Protein AF-A0A9D7R9B3-F1 (afdb_monomer_lite)

Foldseek 3Di:
DDDDDDDDPPPDPPCVVVVDPDDFLPPDPDDPDPPDPPPPPPPPPVPQPLLNVCLPDDPVCNLVSLLVVLVVVLVVSDDAQLSQLSCLNHPPSLVSLLVCLPPNDPPDDNQSSNLSSLSNCLNRPPADDPSSLVSLVCQLPDPPHDPSSNLSSQLSCVLNPNNPVPVVLLVVLVVQCPDPQLVSNLSSLCVQLVSCRSNLVLVRNLVSLVSNVVCVVVVVDDDDLVCFLSSLQSSLLSCLSVVVNVSSLVSNLRSLVSCVVVVDDPLCCLQPPPSNVSCPPPPSNVVSCCVRPPDDDPPPPPPPPPDPPDDDDDDDDDDDD

Secondary structure (DSSP, 8-state):
-------------THHHHSS----SS----S--S---------------HHHHHHH--TTTHHHHHHHHHHHHHHTT---TTTTGGGGGSTTHHHHHHHHTTSPPTTS-HHHHHHHHHHHHHHH-SS--HHHHHHHHHHHH-TTS-HHHHHHHHHHHHHTT--HHHHHHHHHHHHHHT-S-HHHHHHHHHHHHHHHHHTT-HHHHHHHHHHHHHHHHTTSS---GGGHHHHHHHHHHHHHHHT-HHHHHHHHHHHHHHHHHTT---HHHHHH-STTGGGTT-HHHHHHHHHHSPPPPPP-PPPP-----------------

pLDDT: mean 83.74, std 23.24, range [27.2, 98.69]

Radius of gyration: 25.1 Å; chains: 1; bounding box: 49×98×80 Å

Structure (mmCIF, N/CA/C/O backbone):
data_AF-A0A9D7R9B3-F1
#
_entry.id   AF-A0A9D7R9B3-F1
#
loop_
_atom_site.group_PDB
_atom_site.id
_atom_site.type_symbol
_atom_site.label_atom_id
_atom_site.label_alt_id
_atom_site.label_comp_id
_atom_site.label_asym_id
_atom_site.label_entity_id
_atom_site.label_seq_id
_atom_site.pdbx_PDB_ins_code
_atom_site.Cartn_x
_atom_site.Cartn_y
_atom_site.Cartn_z
_atom_site.occupancy
_atom_site.B_iso_or_equiv
_atom_site.auth_seq_id
_atom_site.auth_comp_id
_atom_site.auth_asym_id
_atom_site.auth_atom_id
_atom_site.pdbx_PDB_model_num
ATOM 1 N N . MET A 1 1 ? -10.982 53.639 1.914 1.00 40.38 1 MET A N 1
ATOM 2 C CA . MET A 1 1 ? -11.831 52.450 1.706 1.00 40.38 1 MET A CA 1
ATOM 3 C C . MET A 1 1 ? -11.057 51.519 0.786 1.00 40.38 1 MET A C 1
ATOM 5 O O . MET A 1 1 ? -11.365 51.450 -0.386 1.00 40.38 1 MET A O 1
ATOM 9 N N . GLU A 1 2 ? -9.998 50.876 1.280 1.00 33.06 2 GLU A N 1
ATOM 10 C CA . GLU A 1 2 ? -9.168 49.973 0.471 1.00 33.06 2 GLU A CA 1
ATOM 11 C C . GLU A 1 2 ? -8.734 48.806 1.359 1.00 33.06 2 GLU A C 1
ATOM 13 O O . GLU A 1 2 ? -8.031 48.986 2.351 1.00 33.06 2 GLU A O 1
ATOM 18 N N . ARG A 1 3 ? -9.263 47.616 1.057 1.00 32.50 3 ARG A N 1
ATOM 19 C CA . ARG A 1 3 ? -8.873 46.353 1.685 1.00 32.50 3 ARG A CA 1
ATOM 20 C C . ARG A 1 3 ? -7.718 45.784 0.869 1.00 32.50 3 ARG A C 1
ATOM 22 O O . ARG A 1 3 ? -7.944 45.242 -0.208 1.00 32.50 3 ARG A O 1
ATOM 29 N N . THR A 1 4 ? -6.498 45.893 1.375 1.00 33.22 4 THR A N 1
ATOM 30 C CA . THR A 1 4 ? -5.353 45.144 0.856 1.00 33.22 4 THR A CA 1
ATOM 31 C C . THR A 1 4 ? -5.440 43.707 1.371 1.00 33.22 4 THR A C 1
ATOM 33 O O . THR A 1 4 ? -5.272 43.423 2.555 1.00 33.22 4 THR A O 1
ATOM 36 N N . GLY A 1 5 ? -5.803 42.795 0.469 1.00 29.75 5 GLY A N 1
ATOM 37 C CA . GLY A 1 5 ? -5.868 41.363 0.732 1.00 29.75 5 GLY A CA 1
ATOM 38 C C . GLY A 1 5 ? -4.470 40.772 0.893 1.00 29.75 5 GLY A C 1
ATOM 39 O O . GLY A 1 5 ? -3.702 40.712 -0.063 1.00 29.75 5 GLY A O 1
ATOM 40 N N . TYR A 1 6 ? -4.162 40.306 2.099 1.00 27.95 6 TYR A N 1
ATOM 41 C CA . TYR A 1 6 ? -3.048 39.400 2.356 1.00 27.95 6 TYR A CA 1
ATOM 42 C C . TYR A 1 6 ? -3.422 37.997 1.856 1.00 27.95 6 TYR A C 1
ATOM 44 O O . TYR A 1 6 ? -4.208 37.292 2.486 1.00 27.95 6 TYR A O 1
ATOM 52 N N . LEU A 1 7 ? -2.861 37.590 0.718 1.00 27.20 7 LEU A N 1
ATOM 53 C CA . LEU A 1 7 ? -2.776 36.186 0.308 1.00 27.20 7 LEU A CA 1
ATOM 54 C C . LEU A 1 7 ? -1.557 35.565 1.009 1.00 27.20 7 LEU A C 1
ATOM 56 O O . LEU A 1 7 ? -0.439 36.026 0.763 1.00 27.20 7 LEU A O 1
ATOM 60 N N . PRO A 1 8 ? -1.707 34.544 1.871 1.00 31.91 8 PRO A N 1
ATOM 61 C CA . PRO A 1 8 ? -0.550 33.849 2.410 1.00 31.91 8 PRO A CA 1
ATOM 62 C C . PRO A 1 8 ? 0.081 33.000 1.299 1.00 31.91 8 PRO A C 1
ATOM 64 O O . PRO A 1 8 ? -0.510 32.038 0.811 1.00 31.91 8 PRO A O 1
ATOM 67 N N . GLN A 1 9 ? 1.297 33.372 0.897 1.00 30.94 9 GLN A N 1
ATOM 68 C CA . GLN A 1 9 ? 2.188 32.548 0.083 1.00 30.94 9 GLN A CA 1
ATOM 69 C C . GLN A 1 9 ? 2.532 31.258 0.846 1.00 30.94 9 GLN A C 1
ATOM 71 O O . GLN A 1 9 ? 3.507 31.195 1.587 1.00 30.94 9 GLN A O 1
ATOM 76 N N . LEU A 1 10 ? 1.735 30.208 0.650 1.00 30.34 10 LEU A N 1
ATOM 77 C CA . LEU A 1 10 ? 2.099 28.824 0.966 1.00 30.34 10 LEU A CA 1
ATOM 78 C C . LEU A 1 10 ? 2.777 28.192 -0.258 1.00 30.34 10 LEU A C 1
ATOM 80 O O . LEU A 1 10 ? 2.289 27.228 -0.838 1.00 30.34 10 LEU A O 1
ATOM 84 N N . LEU A 1 11 ? 3.912 28.755 -0.672 1.00 30.16 11 LEU A N 1
ATOM 85 C CA . LEU A 1 11 ? 4.868 28.056 -1.529 1.00 30.16 11 LEU A CA 1
ATOM 86 C C . LEU A 1 11 ? 5.907 27.421 -0.605 1.00 30.16 11 LEU A C 1
ATOM 88 O O . LEU A 1 11 ? 6.929 28.025 -0.284 1.00 30.16 11 LEU A O 1
ATOM 92 N N . LEU A 1 12 ? 5.615 26.211 -0.122 1.00 31.66 12 LEU A N 1
ATOM 93 C CA . LEU A 1 12 ? 6.644 25.375 0.492 1.00 31.66 12 LEU A CA 1
ATOM 94 C C . LEU A 1 12 ? 7.737 25.101 -0.560 1.00 31.66 12 LEU A C 1
ATOM 96 O O . LEU A 1 12 ? 7.404 24.763 -1.697 1.00 31.66 12 LEU A O 1
ATOM 100 N N . PRO A 1 13 ? 9.029 25.230 -0.217 1.00 31.02 13 PRO A N 1
ATOM 101 C CA . PRO A 1 13 ? 10.104 25.008 -1.171 1.00 31.02 13 PRO A CA 1
ATOM 102 C C . PRO A 1 13 ? 10.120 23.545 -1.641 1.00 31.02 13 PRO A C 1
ATOM 104 O O . PRO A 1 13 ? 10.329 22.615 -0.859 1.00 31.02 13 PRO A O 1
ATOM 107 N N . LEU A 1 14 ? 9.940 23.381 -2.956 1.00 37.03 14 LEU A N 1
ATOM 108 C CA . LEU A 1 14 ? 9.917 22.137 -3.743 1.00 37.03 14 LEU A CA 1
ATOM 109 C C . LEU A 1 14 ? 11.117 21.200 -3.473 1.00 37.03 14 LEU A C 1
ATOM 111 O O . LEU A 1 14 ? 11.028 19.984 -3.633 1.00 37.03 14 LEU A O 1
ATOM 115 N N . ALA A 1 15 ? 12.236 21.756 -3.005 1.00 31.20 15 ALA A N 1
ATOM 116 C CA . ALA A 1 15 ? 13.476 21.028 -2.745 1.00 31.20 15 ALA A CA 1
ATOM 117 C C . ALA A 1 15 ? 13.398 20.041 -1.559 1.00 31.20 15 ALA A C 1
ATOM 119 O O . ALA A 1 15 ? 14.186 19.102 -1.503 1.00 31.20 15 ALA A O 1
ATOM 120 N N . LEU A 1 16 ? 12.437 20.196 -0.638 1.00 33.81 16 LEU A N 1
ATOM 121 C CA . LEU A 1 16 ? 12.270 19.284 0.507 1.00 33.81 16 LEU A CA 1
ATOM 122 C C . LEU A 1 16 ? 11.359 18.076 0.221 1.00 33.81 16 LEU A C 1
ATOM 124 O O . LEU A 1 16 ? 11.359 17.129 1.002 1.00 33.81 16 LEU A O 1
ATOM 128 N N . LEU A 1 17 ? 10.615 18.079 -0.892 1.00 36.75 17 LEU A N 1
ATOM 129 C CA . LEU A 1 17 ? 9.747 16.963 -1.308 1.00 36.75 17 LEU A CA 1
ATOM 130 C C . LEU A 1 17 ? 10.319 16.148 -2.478 1.00 36.75 17 LEU A C 1
ATOM 132 O O . LEU A 1 17 ? 9.933 14.998 -2.657 1.00 36.75 17 LEU A O 1
ATOM 136 N N . LEU A 1 18 ? 11.255 16.714 -3.246 1.00 32.84 18 LEU A N 1
ATOM 137 C CA . LEU A 1 18 ? 11.952 16.023 -4.340 1.00 32.84 18 LEU A CA 1
ATOM 138 C C . LEU A 1 18 ? 13.316 15.436 -3.922 1.00 32.84 18 LEU A C 1
ATOM 140 O O . LEU A 1 18 ? 13.891 14.649 -4.666 1.00 32.84 18 LEU A O 1
ATOM 144 N N . GLY A 1 19 ? 13.835 15.804 -2.742 1.00 27.52 19 GLY A N 1
ATOM 145 C CA . GLY A 1 19 ? 15.181 15.437 -2.276 1.00 27.52 19 GLY A CA 1
ATOM 146 C C . GLY A 1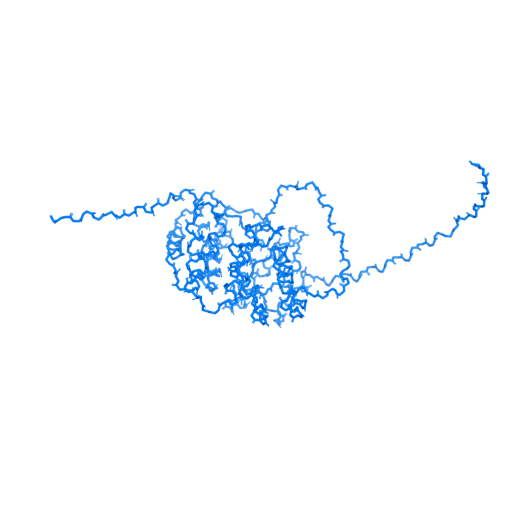 19 ? 15.287 14.145 -1.459 1.00 27.52 19 GLY A C 1
ATOM 147 O O . GLY A 1 19 ? 16.395 13.689 -1.187 1.00 27.52 19 GLY A O 1
ATOM 148 N N . ALA A 1 20 ? 14.170 13.526 -1.078 1.00 33.09 20 ALA A N 1
ATOM 149 C CA . ALA A 1 20 ? 14.189 12.145 -0.622 1.00 33.09 20 ALA A CA 1
ATOM 150 C C . ALA A 1 20 ? 13.852 11.284 -1.835 1.00 33.09 20 ALA A C 1
ATOM 152 O O . ALA A 1 20 ? 12.696 11.234 -2.250 1.00 33.09 20 ALA A O 1
ATOM 153 N N . ALA A 1 21 ? 14.848 10.600 -2.400 1.00 34.91 21 ALA A N 1
ATOM 154 C CA . ALA A 1 21 ? 14.568 9.334 -3.054 1.00 34.91 21 ALA A CA 1
ATOM 155 C C . ALA A 1 21 ? 13.813 8.498 -2.013 1.00 34.91 21 ALA A C 1
ATOM 157 O O . ALA A 1 21 ? 14.402 8.008 -1.047 1.00 34.91 21 ALA A O 1
ATOM 158 N N . LEU A 1 22 ? 12.484 8.483 -2.123 1.00 36.16 22 LEU A N 1
ATOM 159 C CA . LEU A 1 22 ? 11.636 7.677 -1.266 1.00 36.16 22 LEU A CA 1
ATOM 160 C C . LEU A 1 22 ? 12.127 6.242 -1.457 1.00 36.16 22 LEU A C 1
ATOM 162 O O . LEU A 1 22 ? 12.341 5.835 -2.605 1.00 36.16 22 LEU A O 1
ATOM 166 N N . PRO A 1 23 ? 12.411 5.503 -0.370 1.00 31.59 23 PRO A N 1
ATOM 167 C CA . PRO A 1 23 ? 12.830 4.127 -0.521 1.00 31.59 23 PRO A CA 1
ATOM 168 C C . PRO A 1 23 ? 11.744 3.444 -1.344 1.00 31.59 23 PRO A C 1
ATOM 170 O O . PRO A 1 23 ? 10.557 3.563 -1.034 1.00 31.59 23 PRO A O 1
ATOM 173 N N . ALA A 1 24 ? 12.145 2.750 -2.409 1.00 34.03 24 ALA A N 1
ATOM 174 C CA . ALA A 1 24 ? 11.263 1.789 -3.038 1.00 34.03 24 ALA A CA 1
ATOM 175 C C . ALA A 1 24 ? 10.612 0.936 -1.933 1.00 34.03 24 ALA A C 1
ATOM 177 O O . ALA A 1 24 ? 11.177 0.777 -0.847 1.00 34.03 24 ALA A O 1
ATOM 178 N N . ARG A 1 25 ? 9.472 0.306 -2.225 1.00 43.34 25 ARG A N 1
ATOM 179 C CA . ARG A 1 25 ? 8.875 -0.783 -1.423 1.00 43.34 25 ARG A CA 1
ATOM 180 C C . ARG A 1 25 ? 9.821 -1.995 -1.234 1.00 43.34 25 ARG A C 1
ATOM 182 O O . ARG A 1 25 ? 9.390 -3.124 -1.082 1.00 43.34 25 ARG A O 1
ATOM 189 N N . THR A 1 26 ? 11.129 -1.809 -1.291 1.00 36.09 26 THR A N 1
ATOM 190 C CA . THR A 1 26 ? 12.112 -2.646 -0.634 1.00 36.09 26 THR A CA 1
ATOM 191 C C . THR A 1 26 ? 11.885 -2.517 0.865 1.00 36.09 26 THR A C 1
ATOM 193 O O . THR A 1 26 ? 11.890 -1.404 1.397 1.00 36.09 26 THR A O 1
ATOM 196 N N . GLY A 1 27 ? 11.749 -3.638 1.575 1.00 34.41 27 GLY A N 1
ATOM 197 C CA . GLY A 1 27 ? 12.225 -3.657 2.952 1.00 34.41 27 GLY A CA 1
ATOM 198 C C . GLY A 1 27 ? 13.595 -2.985 2.944 1.00 34.41 27 GLY A C 1
ATOM 199 O O . GLY A 1 27 ? 14.478 -3.404 2.197 1.00 34.41 27 GLY A O 1
ATOM 200 N N . ARG A 1 28 ? 13.708 -1.846 3.630 1.00 30.12 28 ARG A N 1
ATOM 201 C CA . ARG A 1 28 ? 14.940 -1.066 3.684 1.00 30.12 28 ARG A CA 1
ATOM 202 C C . ARG A 1 28 ? 16.041 -2.044 4.084 1.00 30.12 28 ARG A C 1
ATOM 204 O O . ARG A 1 28 ? 15.957 -2.616 5.169 1.00 30.12 28 ARG A O 1
ATOM 211 N N . ALA A 1 29 ? 17.043 -2.243 3.229 1.00 34.00 29 ALA A N 1
ATOM 212 C CA . ALA A 1 29 ? 18.327 -2.730 3.700 1.00 34.00 29 ALA A CA 1
ATOM 213 C C . ALA A 1 29 ? 18.822 -1.650 4.668 1.00 34.00 29 ALA A C 1
ATOM 215 O O . ALA A 1 29 ? 19.302 -0.593 4.261 1.00 34.00 29 ALA A O 1
ATOM 216 N N . GLN A 1 30 ? 18.532 -1.843 5.952 1.00 31.86 30 GLN A N 1
ATOM 217 C CA . GLN A 1 30 ? 19.212 -1.129 7.016 1.00 31.86 30 GLN A CA 1
ATOM 218 C C . GLN A 1 30 ? 20.709 -1.419 6.846 1.00 31.86 30 GLN A C 1
ATOM 220 O O . GLN A 1 30 ? 21.070 -2.505 6.377 1.00 31.86 30 GLN A O 1
ATOM 225 N N . ASP A 1 31 ? 21.570 -0.477 7.241 1.00 28.84 31 ASP A N 1
ATOM 226 C CA . ASP A 1 31 ? 22.954 -0.805 7.605 1.00 28.84 31 ASP A CA 1
ATOM 227 C C . ASP A 1 31 ? 22.952 -2.142 8.357 1.00 28.84 31 ASP A C 1
ATOM 229 O O . ASP A 1 31 ? 21.997 -2.361 9.114 1.00 28.84 31 ASP A O 1
ATOM 233 N N . PRO A 1 32 ? 23.931 -3.049 8.164 1.00 29.56 32 PRO A N 1
ATOM 234 C CA . PRO A 1 32 ? 23.931 -4.317 8.870 1.00 29.56 32 PRO A CA 1
ATOM 235 C C . PRO A 1 32 ? 23.898 -4.022 10.368 1.00 29.56 32 PRO A C 1
ATOM 237 O O . PRO A 1 32 ? 24.916 -3.716 10.990 1.00 29.56 32 PRO A O 1
ATOM 240 N N . ALA A 1 33 ? 22.699 -4.102 10.946 1.00 30.09 33 ALA A N 1
ATOM 241 C CA . ALA A 1 33 ? 22.523 -4.240 12.366 1.00 30.09 33 ALA A CA 1
ATOM 242 C C . ALA A 1 33 ? 23.431 -5.411 12.758 1.00 30.09 33 ALA A C 1
ATOM 244 O O . ALA A 1 33 ? 23.471 -6.399 12.009 1.00 30.09 33 ALA A O 1
ATOM 245 N N . PRO A 1 34 ? 24.206 -5.295 13.853 1.00 28.06 34 PRO A N 1
ATOM 246 C CA . PRO A 1 34 ? 25.094 -6.366 14.293 1.00 28.06 34 PRO A CA 1
ATOM 247 C C . PRO A 1 34 ? 24.301 -7.659 14.233 1.00 28.06 34 PRO A C 1
ATOM 249 O O . PRO A 1 34 ? 23.238 -7.690 14.847 1.00 28.06 34 PRO A O 1
ATOM 252 N N . ALA A 1 35 ? 24.771 -8.611 13.409 1.00 28.11 35 ALA A N 1
ATOM 253 C CA . ALA A 1 35 ? 24.024 -9.769 12.926 1.00 28.11 35 ALA A CA 1
ATOM 254 C C . ALA A 1 35 ? 22.991 -10.208 13.961 1.00 28.11 35 ALA A C 1
ATOM 256 O O . ALA A 1 35 ? 23.319 -10.911 14.918 1.00 28.11 35 ALA A O 1
ATOM 257 N N . ALA A 1 36 ? 21.763 -9.705 13.809 1.00 30.31 36 ALA A N 1
ATOM 258 C CA . ALA A 1 36 ? 20.685 -10.113 14.675 1.00 30.31 36 ALA A CA 1
ATOM 259 C C . ALA A 1 36 ? 20.554 -11.596 14.388 1.00 30.31 36 ALA A C 1
ATOM 261 O O . ALA A 1 36 ? 20.342 -11.979 13.233 1.00 30.31 36 ALA A O 1
ATOM 262 N N . THR A 1 37 ? 20.789 -12.417 15.411 1.00 29.62 37 THR A N 1
ATOM 263 C CA . THR A 1 37 ? 20.569 -13.854 15.343 1.00 29.62 37 THR A CA 1
ATOM 264 C C . THR A 1 37 ? 19.251 -14.041 14.601 1.00 29.62 37 THR A C 1
ATOM 266 O O . THR A 1 37 ? 18.259 -13.450 15.048 1.00 29.62 37 THR A O 1
ATOM 269 N N . PRO A 1 38 ? 19.220 -14.747 13.449 1.00 27.38 38 PRO A N 1
ATOM 270 C CA . PRO A 1 38 ? 17.960 -14.993 12.770 1.00 27.38 38 PRO A CA 1
ATOM 271 C C . PRO A 1 38 ? 17.023 -15.531 13.845 1.00 27.38 38 PRO A C 1
ATOM 273 O O . PRO A 1 38 ? 17.456 -16.434 14.573 1.00 27.38 38 PRO A O 1
ATOM 276 N N . PRO A 1 39 ? 15.833 -14.927 14.054 1.00 33.09 39 PRO A N 1
ATOM 277 C CA . PRO A 1 39 ? 14.927 -15.400 15.082 1.00 33.09 39 PRO A CA 1
ATOM 278 C C . PRO A 1 39 ? 14.804 -16.894 14.843 1.00 33.09 39 PRO A C 1
ATOM 280 O O . PRO A 1 39 ? 14.432 -17.304 13.738 1.00 33.09 39 PRO A O 1
ATOM 283 N N . ALA A 1 40 ? 15.272 -17.681 15.823 1.00 30.58 40 ALA A N 1
ATOM 284 C CA . ALA A 1 40 ? 15.232 -19.132 15.760 1.00 30.58 40 ALA A CA 1
ATOM 285 C C . ALA A 1 40 ? 13.849 -19.466 15.239 1.00 30.58 40 ALA A C 1
ATOM 287 O O . ALA A 1 40 ? 12.900 -18.911 15.789 1.00 30.58 40 ALA A O 1
ATOM 288 N N . ALA A 1 41 ? 13.758 -20.216 14.135 1.00 34.72 41 ALA A N 1
ATOM 289 C CA . ALA A 1 41 ? 12.492 -20.536 13.498 1.00 34.72 41 ALA A CA 1
ATOM 290 C C . ALA A 1 41 ? 11.552 -21.035 14.594 1.00 34.72 41 ALA A C 1
ATOM 292 O O . ALA A 1 41 ? 11.677 -22.168 15.060 1.00 34.72 41 ALA A O 1
ATOM 293 N N . VAL A 1 42 ? 10.710 -20.126 15.093 1.00 34.12 42 VAL A N 1
ATOM 294 C CA . VAL A 1 42 ? 9.826 -20.410 16.204 1.00 34.12 42 VAL A CA 1
ATOM 295 C C . VAL A 1 42 ? 8.870 -21.381 15.568 1.00 34.12 42 VAL A C 1
ATOM 297 O O . VAL A 1 42 ? 8.153 -21.012 14.636 1.00 34.12 42 VAL A O 1
ATOM 300 N N . ALA A 1 43 ? 8.946 -22.640 15.991 1.00 37.88 43 ALA A N 1
ATOM 301 C CA . ALA A 1 43 ? 7.885 -23.584 15.744 1.00 37.88 43 ALA A CA 1
ATOM 302 C C . ALA A 1 43 ? 6.621 -22.876 16.229 1.00 37.88 43 ALA A C 1
ATOM 304 O O . ALA A 1 43 ? 6.434 -22.683 17.429 1.00 37.88 43 ALA A O 1
ATOM 305 N N . GLN A 1 44 ? 5.841 -22.349 15.286 1.00 42.41 44 GLN A N 1
ATOM 306 C CA . GLN A 1 44 ? 4.547 -21.783 15.586 1.00 42.41 44 GLN A CA 1
ATOM 307 C C . GLN A 1 44 ? 3.700 -22.985 15.979 1.00 42.41 44 GLN A C 1
ATOM 309 O O . GLN A 1 44 ? 3.059 -23.614 15.139 1.00 42.41 44 GLN A O 1
ATOM 314 N N . ASP A 1 45 ? 3.713 -23.312 17.274 1.00 42.88 45 ASP A N 1
ATOM 315 C CA . ASP A 1 45 ? 2.515 -23.824 17.922 1.00 42.88 45 ASP A CA 1
ATOM 316 C C . ASP A 1 45 ? 1.348 -22.986 17.407 1.00 42.88 45 ASP A C 1
ATOM 318 O O . ASP A 1 45 ? 1.528 -21.790 17.168 1.00 42.88 45 ASP A O 1
ATOM 322 N N . ALA A 1 46 ? 0.197 -23.620 17.175 1.00 53.03 46 ALA A N 1
ATOM 323 C CA . ALA A 1 46 ? -1.005 -23.039 16.579 1.00 53.03 46 ALA A CA 1
ATOM 324 C C . ALA A 1 46 ? -1.581 -21.879 17.422 1.00 53.03 46 ALA A C 1
ATOM 326 O O . ALA A 1 46 ? -2.682 -21.952 17.965 1.00 53.03 46 ALA A O 1
ATOM 327 N N . ALA A 1 47 ? -0.807 -20.810 17.571 1.00 66.56 47 ALA A N 1
ATOM 328 C CA . ALA A 1 47 ? -1.108 -19.624 18.320 1.00 66.56 47 ALA A CA 1
ATOM 329 C C . ALA A 1 47 ? -2.246 -18.934 17.587 1.00 66.56 47 ALA A C 1
ATOM 331 O O . ALA A 1 47 ? -2.155 -18.624 16.397 1.00 66.56 47 ALA A O 1
ATOM 332 N N . THR A 1 48 ? -3.339 -18.744 18.316 1.00 81.19 48 THR A N 1
ATOM 333 C CA . THR A 1 48 ? -4.489 -17.951 17.896 1.00 81.19 48 THR A CA 1
ATOM 334 C C . THR A 1 48 ? -3.998 -16.662 17.240 1.00 81.19 48 THR A C 1
ATOM 336 O O . THR A 1 48 ? -3.218 -15.927 17.849 1.00 81.19 48 THR A O 1
ATOM 339 N N . SER A 1 49 ? -4.419 -16.395 16.000 1.00 87.12 49 SER A N 1
ATOM 340 C CA . SER A 1 49 ? -3.967 -15.200 15.284 1.00 87.12 49 SER A CA 1
ATOM 341 C C . SER A 1 49 ? -4.342 -13.928 16.067 1.00 87.12 49 SER A C 1
ATOM 343 O O . SER A 1 49 ? -5.371 -13.921 16.754 1.00 87.12 49 SER A O 1
ATOM 345 N N . PRO A 1 50 ? -3.566 -12.830 15.964 1.00 89.12 50 PRO A N 1
ATOM 346 C CA . PRO A 1 50 ? -3.886 -11.576 16.653 1.00 89.12 50 PRO A CA 1
ATOM 347 C C . PRO A 1 50 ? -5.313 -11.076 16.386 1.00 89.12 50 PRO A C 1
ATOM 349 O O . PRO A 1 50 ? -5.961 -10.539 17.281 1.00 89.12 50 PRO A O 1
ATOM 352 N N . LEU A 1 51 ? -5.838 -11.315 15.181 1.00 89.88 51 LEU A N 1
ATOM 353 C CA . LEU A 1 51 ? -7.221 -11.004 14.829 1.00 89.88 51 LEU A CA 1
ATOM 354 C C . LEU A 1 51 ? -8.239 -11.844 15.614 1.00 89.88 51 LEU A C 1
ATOM 356 O O . LEU A 1 51 ? -9.253 -11.320 16.066 1.00 89.88 51 LEU A O 1
ATOM 360 N N . GLU A 1 52 ? -7.996 -13.143 15.778 1.00 92.06 52 GLU A N 1
ATOM 361 C CA . GLU A 1 52 ? -8.903 -14.027 16.516 1.00 92.06 52 GLU A CA 1
ATOM 362 C C . GLU A 1 52 ? -8.910 -13.718 18.017 1.00 92.06 52 GLU A C 1
ATOM 364 O O . GLU A 1 52 ? -9.948 -13.848 18.666 1.00 92.06 52 GLU A O 1
ATOM 369 N N . VAL A 1 53 ? -7.781 -13.255 18.565 1.00 93.25 53 VAL A N 1
ATOM 370 C CA . VAL A 1 53 ? -7.734 -12.678 19.919 1.00 93.25 53 VAL A CA 1
ATOM 371 C C . VAL A 1 53 ? -8.574 -11.403 19.972 1.00 93.25 53 VAL A C 1
ATOM 373 O O . VAL A 1 53 ? -9.408 -11.251 20.861 1.00 93.25 53 VAL A O 1
ATOM 376 N N . LEU A 1 54 ? -8.403 -10.512 18.994 1.00 94.56 54 LEU A N 1
ATOM 377 C CA . LEU A 1 54 ? -9.107 -9.235 18.934 1.00 94.56 54 LEU A CA 1
ATOM 378 C C . LEU A 1 54 ? -10.633 -9.389 18.848 1.00 94.56 54 LEU A C 1
ATOM 380 O O . LEU A 1 54 ? -11.352 -8.694 19.558 1.00 94.56 54 LEU A O 1
ATOM 384 N N . LYS A 1 55 ? -11.137 -10.326 18.037 1.00 94.75 55 LYS A N 1
ATOM 385 C CA . LYS A 1 55 ? -12.580 -10.609 17.907 1.00 94.75 55 LYS A CA 1
ATOM 386 C C . LYS A 1 55 ? -13.231 -11.110 19.201 1.00 94.75 55 LYS A C 1
ATOM 388 O O . LYS A 1 55 ? -14.449 -11.035 19.328 1.00 94.75 55 LYS A O 1
ATOM 393 N N . LYS A 1 56 ? -12.441 -11.657 20.130 1.00 95.75 56 LYS A N 1
ATOM 394 C CA . LYS A 1 56 ? -12.911 -12.225 21.405 1.00 95.75 56 LYS A CA 1
ATOM 395 C C . LYS A 1 56 ? -12.700 -11.291 22.597 1.00 95.75 56 LYS A C 1
ATOM 397 O O . LYS A 1 56 ? -13.132 -11.637 23.692 1.00 95.75 56 LYS A O 1
ATOM 402 N N . ALA A 1 57 ? -12.033 -10.156 22.397 1.00 96.88 57 ALA A N 1
ATOM 403 C CA . ALA A 1 57 ? -11.687 -9.234 23.470 1.00 96.88 57 ALA A CA 1
ATOM 404 C C . ALA A 1 57 ? -12.940 -8.582 24.074 1.00 96.88 57 ALA A C 1
ATOM 406 O O . ALA A 1 57 ? -13.823 -8.121 23.345 1.00 96.88 57 ALA A O 1
ATOM 407 N N . THR A 1 58 ? -13.002 -8.495 25.405 1.00 97.06 58 THR A N 1
ATOM 408 C CA . THR A 1 58 ? -14.002 -7.650 26.077 1.00 97.06 58 THR A CA 1
ATOM 409 C C . THR A 1 58 ? -13.704 -6.161 25.835 1.00 97.06 58 THR A C 1
ATOM 411 O O . THR A 1 58 ? -12.590 -5.820 25.421 1.00 97.06 58 THR A O 1
ATOM 414 N N . PRO A 1 59 ? -14.642 -5.233 26.111 1.00 97.19 59 PRO A N 1
ATOM 415 C CA . PRO A 1 59 ? -14.366 -3.796 26.020 1.00 97.19 59 PRO A CA 1
ATOM 416 C C . PRO A 1 59 ? -13.120 -3.345 26.804 1.00 97.19 59 PRO A C 1
ATOM 418 O O . PRO A 1 59 ? -12.395 -2.460 26.352 1.00 97.19 59 PRO A O 1
ATOM 421 N N . GLU A 1 60 ? -12.834 -3.971 27.946 1.00 97.12 60 GLU A N 1
ATOM 422 C CA . GLU A 1 60 ? -11.666 -3.685 28.787 1.00 97.12 60 GLU A CA 1
ATOM 423 C C . GLU A 1 60 ? -10.361 -4.226 28.183 1.00 97.12 60 GLU A C 1
ATOM 425 O O . GLU A 1 60 ? -9.296 -3.623 28.336 1.00 97.12 60 GLU A O 1
ATOM 430 N N . GLU A 1 61 ? -10.427 -5.356 27.479 1.00 97.38 61 GLU A N 1
ATOM 431 C CA . GLU A 1 61 ? -9.278 -5.993 26.830 1.00 97.38 61 GLU A CA 1
ATOM 432 C C . GLU A 1 61 ? -8.978 -5.401 25.447 1.00 97.38 61 GLU A C 1
ATOM 434 O O . GLU A 1 61 ? -7.840 -5.481 24.964 1.00 97.38 61 GLU A O 1
ATOM 439 N N . LEU A 1 62 ? -9.982 -4.783 24.819 1.00 97.44 62 LEU A N 1
ATOM 440 C CA . LEU A 1 62 ? -9.937 -4.290 23.447 1.00 97.44 62 LEU A CA 1
ATOM 441 C C . LEU A 1 62 ? -8.731 -3.377 23.161 1.00 97.44 62 LEU A C 1
ATOM 443 O O . LEU A 1 62 ? -8.044 -3.631 22.169 1.00 97.44 62 LEU A O 1
ATOM 447 N N . PRO A 1 63 ? -8.377 -2.377 23.999 1.00 98.00 63 PRO A N 1
ATOM 448 C CA . PRO A 1 63 ? -7.206 -1.537 23.742 1.00 98.00 63 PRO A CA 1
ATOM 449 C C . PRO A 1 63 ? -5.898 -2.333 23.676 1.00 98.00 63 PRO A C 1
ATOM 451 O O . PRO A 1 63 ? -5.038 -2.061 22.838 1.00 98.00 63 PRO A O 1
ATOM 454 N N . LYS A 1 64 ? -5.733 -3.344 24.536 1.00 97.00 64 LYS A N 1
ATOM 455 C CA . LYS A 1 64 ? -4.527 -4.179 24.552 1.00 97.00 64 LYS A CA 1
ATOM 456 C C . LYS A 1 64 ? -4.478 -5.086 23.323 1.00 97.00 64 LYS A C 1
ATOM 458 O O . LYS A 1 64 ? -3.436 -5.160 22.673 1.00 97.00 64 LYS A O 1
ATOM 463 N N . ALA A 1 65 ? -5.590 -5.745 22.996 1.00 97.00 65 ALA A N 1
ATOM 464 C CA . ALA A 1 65 ? -5.677 -6.637 21.843 1.00 97.00 65 ALA A CA 1
ATOM 465 C C . ALA A 1 65 ? -5.482 -5.879 20.519 1.00 97.00 65 ALA A C 1
ATOM 467 O O . ALA A 1 65 ? -4.710 -6.312 19.664 1.00 97.00 65 ALA A O 1
ATOM 468 N N . LEU A 1 66 ? -6.114 -4.710 20.371 1.00 98.00 66 LEU A N 1
ATOM 469 C CA . LEU A 1 66 ? -6.011 -3.893 19.162 1.00 98.00 66 LEU A CA 1
ATOM 470 C C . LEU A 1 66 ? -4.600 -3.332 18.982 1.00 98.00 66 LEU A C 1
ATOM 472 O O . LEU A 1 66 ? -4.079 -3.329 17.869 1.00 98.00 66 LEU A O 1
ATOM 476 N N . ARG A 1 67 ? -3.951 -2.903 20.071 1.00 97.19 67 ARG A N 1
ATOM 477 C CA . ARG A 1 67 ? -2.547 -2.481 20.032 1.00 97.19 67 ARG A CA 1
ATOM 478 C C . ARG A 1 67 ? -1.650 -3.606 19.514 1.00 97.19 67 ARG A C 1
ATOM 480 O O . ARG A 1 67 ? -0.867 -3.357 18.604 1.00 97.19 67 ARG A O 1
ATOM 487 N N . ALA A 1 68 ? -1.778 -4.810 20.074 1.00 95.94 68 ALA A N 1
ATOM 488 C CA . ALA A 1 68 ? -0.974 -5.960 19.666 1.00 95.94 68 ALA A CA 1
ATOM 489 C C . ALA A 1 68 ? -1.202 -6.313 18.187 1.00 95.94 68 ALA A C 1
ATOM 491 O O . ALA A 1 68 ? -0.245 -6.584 17.469 1.00 95.94 68 ALA A O 1
ATOM 492 N N . PHE A 1 69 ? -2.450 -6.236 17.713 1.00 96.75 69 PHE A N 1
ATOM 493 C CA . PHE A 1 69 ? -2.773 -6.401 16.295 1.00 96.75 69 PHE A CA 1
ATOM 494 C C . PHE A 1 69 ? -2.062 -5.357 15.417 1.00 96.75 69 PHE A C 1
ATOM 496 O O . PHE A 1 69 ? -1.427 -5.716 14.431 1.00 96.75 69 PHE A O 1
ATOM 503 N N . VAL A 1 70 ? -2.117 -4.069 15.776 1.00 97.12 70 VAL A N 1
ATOM 504 C CA . VAL A 1 70 ? -1.449 -2.999 15.011 1.00 97.12 70 VAL A CA 1
ATOM 505 C C . VAL A 1 70 ? 0.077 -3.161 15.027 1.00 97.12 70 VAL A C 1
ATOM 507 O O . VAL A 1 70 ? 0.717 -2.989 13.993 1.00 97.12 70 VAL A O 1
ATOM 510 N N . GLU A 1 71 ? 0.672 -3.515 16.168 1.00 95.69 71 GLU A N 1
ATOM 511 C CA . GLU A 1 71 ? 2.112 -3.792 16.281 1.00 95.69 71 GLU A CA 1
ATOM 512 C C . GLU A 1 71 ? 2.534 -4.997 15.423 1.00 95.69 71 GLU A C 1
ATOM 514 O O . GLU A 1 71 ? 3.562 -4.924 14.747 1.00 95.69 71 GLU A O 1
ATOM 519 N N . ASP A 1 72 ? 1.724 -6.060 15.376 1.00 93.69 72 ASP A N 1
ATOM 520 C CA . ASP A 1 72 ? 1.950 -7.217 14.501 1.00 93.69 72 ASP A CA 1
ATOM 521 C C . ASP A 1 72 ? 1.929 -6.804 13.021 1.00 93.69 72 ASP A C 1
ATOM 523 O O . ASP A 1 72 ? 2.875 -7.097 12.284 1.00 93.69 72 ASP A O 1
ATOM 527 N N . GLN A 1 73 ? 0.929 -6.012 12.610 1.00 93.56 73 GLN A N 1
ATOM 528 C CA . GLN A 1 73 ? 0.856 -5.477 11.247 1.00 93.56 73 GLN A CA 1
ATOM 529 C C . GLN A 1 73 ? 2.086 -4.632 10.894 1.00 93.56 73 GLN A C 1
ATOM 531 O O . GLN A 1 73 ? 2.666 -4.818 9.824 1.00 93.56 73 GLN A O 1
ATOM 536 N N . ILE A 1 74 ? 2.546 -3.761 11.796 1.00 94.12 74 ILE A N 1
ATOM 537 C CA . ILE A 1 74 ? 3.766 -2.961 11.591 1.00 94.12 74 ILE A CA 1
ATOM 538 C C . ILE A 1 74 ? 4.997 -3.864 11.450 1.00 94.12 74 ILE A C 1
ATOM 540 O O . ILE A 1 74 ? 5.824 -3.642 10.567 1.00 94.12 74 ILE A O 1
ATOM 544 N N . SER A 1 75 ? 5.114 -4.894 12.292 1.00 91.00 75 SER A N 1
ATOM 545 C CA . SER A 1 75 ? 6.261 -5.810 12.296 1.00 91.00 75 SER A CA 1
ATOM 546 C C . SER A 1 75 ? 6.369 -6.649 11.021 1.00 91.00 75 SER A C 1
ATOM 548 O O . SER A 1 75 ? 7.468 -7.025 10.618 1.00 91.00 75 SER A O 1
ATOM 550 N N . SER A 1 76 ? 5.237 -6.898 10.351 1.00 87.69 76 SER A N 1
ATOM 551 C CA . SER A 1 76 ? 5.206 -7.611 9.072 1.00 87.69 76 SER A CA 1
ATOM 552 C C . SER A 1 76 ? 5.897 -6.844 7.941 1.00 87.69 76 SER A C 1
ATOM 554 O O . SER A 1 76 ? 6.280 -7.449 6.940 1.00 87.69 76 SER A O 1
ATOM 556 N N . ASN A 1 77 ? 6.027 -5.517 8.083 1.00 86.56 77 ASN A N 1
ATOM 557 C CA . ASN A 1 77 ? 6.491 -4.592 7.049 1.00 86.56 77 ASN A CA 1
ATOM 558 C C . ASN A 1 77 ? 5.689 -4.671 5.727 1.00 86.56 77 ASN A C 1
ATOM 560 O O . ASN A 1 77 ? 6.105 -4.118 4.709 1.00 86.56 77 ASN A O 1
ATOM 564 N N . ALA A 1 78 ? 4.538 -5.349 5.731 1.00 85.56 78 ALA A N 1
ATOM 565 C CA . ALA A 1 78 ? 3.623 -5.418 4.607 1.00 85.56 78 ALA A CA 1
ATOM 566 C C . ALA A 1 78 ? 2.642 -4.244 4.669 1.00 85.56 78 ALA A C 1
ATOM 568 O O . ALA A 1 78 ? 2.141 -3.881 5.735 1.00 85.56 78 ALA A O 1
ATOM 569 N N . ILE A 1 79 ? 2.361 -3.654 3.510 1.00 89.56 79 ILE A N 1
ATOM 570 C CA . ILE A 1 79 ? 1.372 -2.589 3.346 1.00 89.56 79 ILE A CA 1
ATOM 571 C C . ILE A 1 79 ? 0.549 -2.954 2.123 1.00 89.56 79 ILE A C 1
ATOM 573 O O . ILE A 1 79 ? 1.099 -3.040 1.027 1.00 89.56 79 ILE A O 1
ATOM 577 N N . PHE A 1 80 ? -0.753 -3.136 2.298 1.00 91.94 80 PHE A N 1
ATOM 578 C CA . PHE A 1 80 ? -1.664 -3.431 1.198 1.00 91.94 80 PHE A CA 1
ATOM 579 C C . PHE A 1 80 ? -3.039 -2.801 1.423 1.00 91.94 80 PHE A C 1
ATOM 581 O O . PHE A 1 80 ? -3.367 -2.365 2.531 1.00 91.94 80 PHE A O 1
ATOM 588 N N . ALA A 1 81 ? -3.839 -2.696 0.363 1.00 90.06 81 ALA A N 1
ATOM 589 C CA . ALA A 1 81 ? -5.166 -2.100 0.458 1.00 90.06 81 ALA A CA 1
ATOM 590 C C . ALA A 1 81 ? -6.112 -3.012 1.258 1.00 90.06 81 ALA A C 1
ATOM 592 O O . ALA A 1 81 ? -6.268 -4.189 0.942 1.00 90.06 81 ALA A O 1
ATOM 593 N N . GLY A 1 82 ? -6.779 -2.473 2.283 1.00 93.31 82 GLY A N 1
ATOM 594 C CA . GLY A 1 82 ? -7.676 -3.270 3.123 1.00 93.31 82 GLY A CA 1
ATOM 595 C C . GLY A 1 82 ? -6.970 -4.075 4.217 1.00 93.31 82 GLY A C 1
ATOM 596 O O . GLY A 1 82 ? -7.606 -4.953 4.799 1.00 93.31 82 GLY A O 1
ATOM 597 N N . GLN A 1 83 ? -5.699 -3.783 4.522 1.00 94.12 83 GLN A N 1
ATOM 598 C CA . GLN A 1 83 ? -4.933 -4.417 5.606 1.00 94.12 83 GLN A CA 1
ATOM 599 C C . GLN A 1 83 ? -5.668 -4.433 6.951 1.00 94.12 83 GLN A C 1
ATOM 601 O O . GLN A 1 83 ? -5.527 -5.381 7.719 1.00 94.12 83 GLN A O 1
ATOM 606 N N . TYR A 1 84 ? -6.490 -3.422 7.219 1.00 96.88 84 TYR A N 1
ATOM 607 C CA . TYR A 1 84 ? -7.232 -3.282 8.469 1.00 96.88 84 TYR A CA 1
ATOM 608 C C . TYR A 1 84 ? -8.743 -3.486 8.288 1.00 96.88 84 TYR A C 1
ATOM 610 O O . TYR A 1 84 ? -9.515 -3.201 9.201 1.00 96.88 84 TYR A O 1
ATOM 618 N N . ALA A 1 85 ? -9.201 -3.973 7.128 1.00 95.75 85 ALA A N 1
ATOM 619 C CA . ALA A 1 85 ? -10.628 -4.055 6.803 1.00 95.75 85 ALA A CA 1
ATOM 620 C C . ALA A 1 85 ? -11.423 -4.950 7.770 1.00 95.75 85 ALA A C 1
ATOM 622 O O . ALA A 1 85 ? -12.600 -4.696 8.026 1.00 95.75 85 ALA A O 1
ATOM 623 N N . GLU A 1 86 ? -10.787 -5.975 8.342 1.00 95.12 86 GLU A N 1
ATOM 624 C CA . GLU A 1 86 ? -11.426 -6.885 9.299 1.00 95.12 86 GLU A CA 1
ATOM 625 C C . GLU A 1 86 ? -11.760 -6.209 10.635 1.00 95.12 86 GLU A C 1
ATOM 627 O O . GLU A 1 86 ? -12.677 -6.651 11.328 1.00 95.12 86 GLU A O 1
ATOM 632 N N . LEU A 1 87 ? -11.110 -5.085 10.964 1.00 97.00 87 LEU A N 1
ATOM 633 C CA . LEU A 1 87 ? -11.416 -4.309 12.169 1.00 97.00 87 LEU A CA 1
ATOM 634 C C . LEU A 1 87 ? -12.835 -3.720 12.155 1.00 97.00 87 LEU A C 1
ATOM 636 O O . LEU A 1 87 ? -13.364 -3.412 13.219 1.00 97.00 87 LEU A O 1
ATOM 640 N N . LYS A 1 88 ? -13.497 -3.634 10.989 1.00 96.25 88 LYS A N 1
ATOM 641 C CA . LYS A 1 88 ? -14.924 -3.265 10.899 1.00 96.25 88 LYS A CA 1
ATOM 642 C C . LYS A 1 88 ? -15.842 -4.197 11.690 1.00 96.25 88 LYS A C 1
ATOM 644 O O . LYS A 1 88 ? -16.944 -3.803 12.051 1.00 96.25 88 LYS A O 1
ATOM 649 N N . GLN A 1 89 ? -15.415 -5.437 11.919 1.00 95.31 89 GLN A N 1
ATOM 650 C CA . GLN A 1 89 ? -16.204 -6.448 12.625 1.00 95.31 89 GLN A CA 1
ATOM 651 C C . GLN A 1 89 ? -16.059 -6.348 14.150 1.00 95.31 89 GLN A C 1
ATOM 653 O O . GLN A 1 89 ? -16.740 -7.073 14.871 1.00 95.31 89 GLN A O 1
ATOM 658 N N . VAL A 1 90 ? -15.175 -5.479 14.649 1.00 96.62 90 VAL A N 1
ATOM 659 C CA . VAL A 1 90 ? -14.845 -5.375 16.072 1.00 96.62 90 VAL A CA 1
ATOM 660 C C . VAL A 1 90 ? -15.363 -4.043 16.612 1.00 96.62 90 VAL A C 1
ATOM 662 O O . VAL A 1 90 ? -14.831 -2.970 16.318 1.00 96.62 90 VAL A O 1
ATOM 665 N N . ALA A 1 91 ? -16.436 -4.107 17.402 1.00 95.94 91 ALA A N 1
ATOM 666 C CA . ALA A 1 91 ? -17.067 -2.924 17.978 1.00 95.94 91 ALA A CA 1
ATOM 667 C C . ALA A 1 91 ? -16.078 -2.134 18.854 1.00 95.94 91 ALA A C 1
ATOM 669 O O . ALA A 1 91 ? -15.325 -2.708 19.634 1.00 95.94 91 ALA A O 1
ATOM 670 N N . GLY A 1 92 ? -16.083 -0.804 18.729 1.00 95.56 92 GLY A N 1
ATOM 671 C CA . GLY A 1 92 ? -15.223 0.087 19.517 1.00 95.56 92 GLY A CA 1
ATOM 672 C C . GLY A 1 92 ? -13.805 0.299 18.968 1.00 95.56 92 GLY A C 1
ATOM 673 O O . GLY A 1 92 ? -13.150 1.256 19.382 1.00 95.56 92 GLY A O 1
ATOM 674 N N . CYS A 1 93 ? -13.338 -0.504 17.999 1.00 96.56 93 CYS A N 1
ATOM 675 C CA . CYS A 1 93 ? -12.018 -0.308 17.384 1.00 96.56 93 CYS A CA 1
ATOM 676 C C . CYS A 1 93 ? -11.868 1.070 16.735 1.00 96.56 93 CYS A C 1
ATOM 678 O O . CYS A 1 93 ? -10.825 1.702 16.881 1.00 96.56 93 CYS A O 1
ATOM 680 N N . GLU A 1 94 ? -12.906 1.551 16.047 1.00 95.88 94 GLU A N 1
ATOM 681 C CA . GLU A 1 94 ? -12.879 2.845 15.362 1.00 95.88 94 GLU A CA 1
ATOM 682 C C . GLU A 1 94 ? -12.527 3.989 16.323 1.00 95.88 94 GLU A C 1
ATOM 684 O O . GLU A 1 94 ? -11.569 4.719 16.081 1.00 95.88 94 GLU A O 1
ATOM 689 N N . ALA A 1 95 ? -13.232 4.100 17.453 1.00 96.25 95 ALA A N 1
ATOM 690 C CA . ALA A 1 95 ? -12.997 5.158 18.434 1.00 96.25 95 ALA A CA 1
ATOM 691 C C . ALA A 1 95 ? -11.549 5.153 18.963 1.00 96.25 95 ALA A C 1
ATOM 693 O O . ALA A 1 95 ? -10.910 6.205 19.025 1.00 96.25 95 ALA A O 1
ATOM 694 N N . LEU A 1 96 ? -11.003 3.969 19.264 1.00 97.81 96 LEU A N 1
ATOM 695 C CA . LEU A 1 96 ? -9.618 3.816 19.726 1.00 97.81 96 LEU A CA 1
ATOM 696 C C . LEU A 1 96 ? -8.599 4.222 18.654 1.00 97.81 96 LEU A C 1
ATOM 698 O O . LEU A 1 96 ? -7.638 4.928 18.952 1.00 97.81 96 LEU A O 1
ATOM 702 N N . ILE A 1 97 ? -8.815 3.834 17.394 1.00 97.75 97 ILE A N 1
ATOM 703 C CA . ILE A 1 97 ? -7.936 4.220 16.279 1.00 97.75 97 ILE A CA 1
ATOM 704 C C . ILE A 1 97 ? -7.906 5.751 16.130 1.00 97.75 97 ILE A C 1
ATOM 706 O O . ILE A 1 97 ? -6.833 6.344 15.981 1.00 97.75 97 ILE A O 1
ATOM 710 N N . LEU A 1 98 ? -9.069 6.409 16.207 1.00 96.31 98 LEU A N 1
ATOM 711 C CA . LEU A 1 98 ? -9.194 7.869 16.099 1.00 96.31 98 LEU A CA 1
ATOM 712 C C . LEU A 1 98 ? -8.496 8.611 17.251 1.00 96.31 98 LEU A C 1
ATOM 714 O O . LEU A 1 98 ? -7.919 9.692 17.050 1.00 96.31 98 LEU A O 1
ATOM 718 N N . GLU A 1 99 ? -8.523 8.037 18.455 1.00 97.19 99 GLU A N 1
ATOM 719 C CA . GLU A 1 99 ? -7.756 8.523 19.600 1.00 97.19 99 GLU A CA 1
ATOM 720 C C . GLU A 1 99 ? -6.246 8.377 19.345 1.00 97.19 99 GLU A C 1
ATOM 722 O O . GLU A 1 99 ? -5.488 9.353 19.447 1.00 97.19 99 GLU A O 1
ATOM 727 N N . TRP A 1 100 ? -5.806 7.185 18.936 1.00 98.19 100 TRP A N 1
ATOM 728 C CA . TRP A 1 100 ? -4.391 6.840 18.796 1.00 98.19 100 TRP A CA 1
ATOM 729 C C . TRP A 1 100 ? -3.664 7.558 17.662 1.00 98.19 100 TRP A C 1
ATOM 731 O O . TRP A 1 100 ? -2.452 7.762 17.760 1.00 98.19 100 TRP A O 1
ATOM 741 N N . ILE A 1 101 ? -4.378 8.059 16.647 1.00 97.75 101 ILE A N 1
ATOM 742 C CA . ILE A 1 101 ? -3.811 8.996 15.659 1.00 97.75 101 ILE A CA 1
ATOM 743 C C . ILE A 1 101 ? -3.205 10.233 16.346 1.00 97.75 101 ILE A C 1
ATOM 745 O O . ILE A 1 101 ? -2.209 10.783 15.873 1.00 97.75 101 ILE A O 1
ATOM 749 N N . SER A 1 102 ? -3.786 10.699 17.457 1.00 95.75 102 SER A N 1
ATOM 750 C CA . SER A 1 102 ? -3.277 11.849 18.222 1.00 95.75 102 SER A CA 1
ATOM 751 C C . SER A 1 102 ? -2.396 11.438 19.396 1.00 95.75 102 SER A C 1
ATOM 753 O O . SER A 1 102 ? -1.374 12.076 19.652 1.00 95.75 102 SER A O 1
ATOM 755 N N . ARG A 1 103 ? -2.803 10.393 20.118 1.00 96.62 103 ARG A N 1
ATOM 756 C CA . ARG A 1 103 ? -2.172 9.951 21.360 1.00 96.62 103 ARG A CA 1
ATOM 757 C C . ARG A 1 103 ? -1.975 8.434 21.308 1.00 96.62 103 ARG A C 1
ATOM 759 O O . ARG A 1 103 ? -2.822 7.704 21.815 1.00 96.62 103 ARG A O 1
ATOM 766 N N . PRO A 1 104 ? -0.900 7.944 20.668 1.00 96.44 104 PRO A N 1
ATOM 767 C CA . PRO A 1 104 ? -0.653 6.511 20.615 1.00 96.44 104 PRO A CA 1
ATOM 768 C C . PRO A 1 104 ? -0.373 5.960 22.026 1.00 96.44 104 PRO A C 1
ATOM 770 O O . PRO A 1 104 ? 0.095 6.715 22.888 1.00 96.44 104 PRO A O 1
ATOM 773 N N . PRO A 1 105 ? -0.623 4.662 22.278 1.00 96.88 105 PRO A N 1
ATOM 774 C CA . PRO A 1 105 ? -0.376 4.046 23.577 1.00 96.88 105 PRO A CA 1
ATOM 775 C C . PRO A 1 105 ? 1.081 4.186 24.033 1.00 96.88 105 PRO A C 1
ATOM 777 O O . PRO A 1 105 ? 2.014 4.126 23.225 1.00 96.88 105 PRO A O 1
ATOM 780 N N . THR A 1 106 ? 1.292 4.309 25.344 1.00 96.38 106 THR A N 1
ATOM 781 C CA . THR A 1 106 ? 2.635 4.368 25.938 1.00 96.38 106 THR A CA 1
ATOM 782 C C . THR A 1 106 ? 3.463 3.134 25.569 1.00 96.38 106 THR A C 1
ATOM 784 O O . THR A 1 106 ? 2.974 2.003 25.605 1.00 96.38 106 THR A O 1
ATOM 787 N N . GLY A 1 107 ? 4.739 3.348 25.236 1.00 94.69 107 GLY A N 1
ATOM 788 C CA . GLY A 1 107 ? 5.669 2.278 24.865 1.00 94.69 107 GLY A CA 1
ATOM 789 C C . GLY A 1 107 ? 5.540 1.793 23.418 1.00 94.69 107 GLY A C 1
ATOM 790 O O . GLY A 1 107 ? 6.128 0.772 23.086 1.00 94.69 107 GLY A O 1
ATOM 791 N N . THR A 1 108 ? 4.780 2.488 22.567 1.00 94.69 108 THR A N 1
ATOM 792 C CA . THR A 1 108 ? 4.748 2.243 21.116 1.00 94.69 108 THR A CA 1
ATOM 793 C C . TH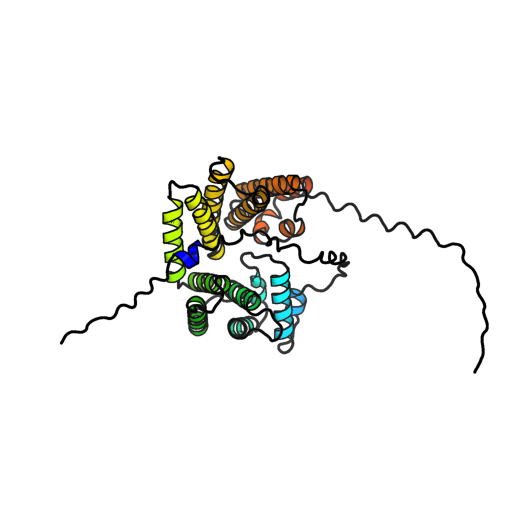R A 1 108 ? 5.722 3.167 20.382 1.00 94.69 108 THR A C 1
ATOM 795 O O . THR A 1 108 ? 6.041 4.267 20.849 1.00 94.69 108 THR A O 1
ATOM 798 N N . SER A 1 109 ? 6.175 2.756 19.195 1.00 92.50 109 SER A N 1
ATOM 799 C CA . SER A 1 109 ? 6.894 3.662 18.296 1.00 92.50 109 SER A CA 1
ATOM 800 C C . SER A 1 109 ? 5.922 4.688 17.713 1.00 92.50 109 SER A C 1
ATOM 802 O O . SER A 1 109 ? 5.059 4.352 16.901 1.00 92.50 109 SER A O 1
ATOM 804 N N . ARG A 1 110 ? 6.052 5.952 18.139 1.00 94.75 110 ARG A N 1
ATOM 805 C CA . ARG A 1 110 ? 5.050 7.004 17.895 1.00 94.75 110 ARG A CA 1
ATOM 806 C C . ARG A 1 110 ? 4.676 7.163 16.419 1.00 94.75 110 ARG A C 1
ATOM 808 O O . ARG A 1 110 ? 3.490 7.215 16.108 1.00 94.75 110 ARG A O 1
ATOM 815 N N . THR A 1 111 ? 5.652 7.277 15.520 1.00 96.38 111 THR A N 1
ATOM 816 C CA . THR A 1 111 ? 5.384 7.572 14.100 1.00 96.38 111 THR A CA 1
ATOM 817 C C . THR A 1 111 ? 4.816 6.370 13.339 1.00 96.38 111 THR A C 1
ATOM 819 O O . THR A 1 111 ? 3.727 6.521 12.782 1.00 96.38 111 THR A O 1
ATOM 822 N N . PRO A 1 112 ? 5.449 5.178 13.339 1.00 97.19 112 PRO A N 1
ATOM 823 C CA . PRO A 1 112 ? 4.894 4.005 12.662 1.00 97.19 112 PRO A CA 1
ATOM 824 C C . PRO A 1 112 ? 3.504 3.631 13.180 1.00 97.19 112 PRO A C 1
ATOM 826 O O . PRO A 1 112 ? 2.611 3.351 12.387 1.00 97.19 112 PRO A O 1
ATOM 829 N N . PHE A 1 113 ? 3.284 3.713 14.498 1.00 98.12 113 PHE A N 1
ATOM 830 C CA . PHE A 1 113 ? 1.992 3.374 15.094 1.00 98.12 113 PHE A CA 1
ATOM 831 C C . PHE A 1 113 ? 0.880 4.328 14.652 1.00 98.12 113 PHE A C 1
ATOM 833 O O . PHE A 1 113 ? -0.186 3.889 14.223 1.00 98.12 113 PHE A O 1
ATOM 840 N N . ARG A 1 114 ? 1.130 5.644 14.681 1.00 98.38 114 ARG A N 1
ATOM 841 C CA . ARG A 1 114 ? 0.163 6.639 14.183 1.00 98.38 114 ARG A CA 1
ATOM 842 C C . ARG A 1 114 ? -0.100 6.472 12.689 1.00 98.38 114 ARG A C 1
ATOM 844 O O . ARG A 1 114 ? -1.244 6.578 12.266 1.00 98.38 114 ARG A O 1
ATOM 851 N N . THR A 1 115 ? 0.937 6.174 11.913 1.00 98.25 115 THR A N 1
ATOM 852 C CA . THR A 1 115 ? 0.839 5.928 10.467 1.00 98.25 115 THR A CA 1
ATOM 853 C C . THR A 1 115 ? -0.053 4.717 10.183 1.00 98.25 115 THR A C 1
ATOM 855 O O . THR A 1 115 ? -0.979 4.809 9.380 1.00 98.25 115 THR A O 1
ATOM 858 N N . ALA A 1 116 ? 0.143 3.617 10.915 1.00 98.06 116 ALA A N 1
ATOM 859 C CA . ALA A 1 116 ? -0.725 2.445 10.857 1.00 98.06 116 ALA A CA 1
ATOM 860 C C . ALA A 1 116 ? -2.174 2.774 11.255 1.00 98.06 116 ALA A C 1
ATOM 862 O O . ALA A 1 116 ? -3.098 2.343 10.575 1.00 98.06 116 ALA A O 1
ATOM 863 N N . CYS A 1 117 ? -2.392 3.607 12.279 1.00 98.44 117 CYS A N 1
ATOM 864 C CA . CYS A 1 117 ? -3.740 4.049 12.655 1.00 98.44 117 CYS A CA 1
ATOM 865 C C . CYS A 1 117 ? -4.421 4.869 11.543 1.00 98.44 117 CYS A C 1
ATOM 867 O O . CYS A 1 117 ? -5.608 4.686 11.295 1.00 98.44 117 CYS A O 1
ATOM 869 N N . VAL A 1 118 ? -3.690 5.739 10.834 1.00 98.50 118 VAL A N 1
ATOM 870 C CA . VAL A 1 118 ? -4.233 6.481 9.677 1.00 98.50 118 VAL A CA 1
ATOM 871 C C . VAL A 1 118 ? -4.568 5.542 8.512 1.00 98.50 118 VAL A C 1
ATOM 873 O O . VAL A 1 118 ? -5.584 5.722 7.846 1.00 98.50 118 VAL A O 1
ATOM 876 N N . ARG A 1 119 ? -3.758 4.506 8.269 1.00 98.00 119 ARG A N 1
ATOM 877 C CA . ARG A 1 119 ? -4.104 3.454 7.296 1.00 98.00 119 ARG A CA 1
ATOM 878 C C . ARG A 1 119 ? -5.350 2.683 7.738 1.00 98.00 119 ARG A C 1
ATOM 880 O O . ARG A 1 119 ? -6.235 2.441 6.926 1.00 98.00 119 ARG A O 1
ATOM 887 N N . ALA A 1 120 ? -5.463 2.381 9.027 1.00 98.06 120 ALA A N 1
ATOM 888 C CA . ALA A 1 120 ? -6.616 1.685 9.573 1.00 98.06 120 ALA A CA 1
ATOM 889 C C . ALA A 1 120 ? -7.915 2.490 9.427 1.00 98.06 120 ALA A C 1
ATOM 891 O O . ALA A 1 120 ? -8.934 1.918 9.048 1.00 98.06 120 ALA A O 1
ATOM 892 N N . THR A 1 121 ? -7.905 3.814 9.632 1.00 98.12 121 THR A N 1
ATOM 893 C CA . THR A 1 121 ? -9.123 4.622 9.424 1.00 98.12 121 THR A CA 1
ATOM 894 C C . THR A 1 121 ? -9.611 4.582 7.982 1.00 98.12 121 THR A C 1
ATOM 896 O O . THR A 1 121 ? -10.814 4.501 7.767 1.00 98.12 121 THR A O 1
ATOM 899 N N . ARG A 1 122 ? -8.706 4.566 6.998 1.00 97.75 122 ARG A N 1
ATOM 900 C CA . ARG A 1 122 ? -9.040 4.447 5.565 1.00 97.75 122 ARG A CA 1
ATOM 901 C C . ARG A 1 122 ? -9.738 3.131 5.214 1.00 97.75 122 ARG A C 1
ATOM 903 O O . ARG A 1 122 ? -10.491 3.052 4.241 1.00 97.75 122 ARG A O 1
ATOM 910 N N . ASP A 1 123 ? -9.463 2.081 5.975 1.00 97.12 123 ASP A N 1
ATOM 911 C CA . ASP A 1 123 ? -10.083 0.776 5.781 1.00 97.12 123 ASP A CA 1
ATOM 912 C C . ASP A 1 123 ? -11.373 0.631 6.588 1.00 97.12 123 ASP A C 1
ATOM 914 O O . ASP A 1 123 ? -12.307 0.020 6.081 1.00 97.12 123 ASP A O 1
ATOM 918 N N . VAL A 1 124 ? -11.448 1.191 7.800 1.00 96.88 124 VAL A N 1
ATOM 919 C CA . VAL A 1 124 ? -12.545 0.965 8.758 1.00 96.88 124 VAL A CA 1
ATOM 920 C C . VAL A 1 124 ? -13.662 2.005 8.653 1.00 96.88 124 VAL A C 1
ATOM 922 O O . VAL A 1 124 ? -14.832 1.631 8.695 1.00 96.88 124 VAL A O 1
ATOM 925 N N . VAL A 1 125 ? -13.322 3.283 8.481 1.00 96.69 125 VAL A N 1
ATOM 926 C CA . VAL A 1 125 ? -14.278 4.399 8.496 1.00 96.69 125 VAL A CA 1
ATOM 927 C C . VAL A 1 125 ? -14.917 4.555 7.119 1.00 96.69 125 VAL A C 1
ATOM 929 O O . VAL A 1 125 ? -14.232 4.819 6.134 1.00 96.69 125 VAL A O 1
ATOM 932 N N . GLU A 1 126 ? -16.241 4.421 7.041 1.00 94.69 126 GLU A N 1
ATOM 933 C CA . GLU A 1 126 ? -16.982 4.602 5.784 1.00 94.69 126 GLU A CA 1
ATOM 934 C C . GLU A 1 126 ? -17.195 6.084 5.446 1.00 94.69 126 GLU A C 1
ATOM 936 O O . GLU A 1 126 ? -17.017 6.502 4.302 1.00 94.69 126 GLU A O 1
ATOM 941 N N . LYS A 1 127 ? -17.534 6.895 6.453 1.00 96.38 127 LYS A N 1
ATOM 942 C CA . LYS A 1 127 ? -17.735 8.339 6.318 1.00 96.38 127 LYS A CA 1
ATOM 943 C C . LYS A 1 127 ? -16.998 9.069 7.432 1.00 96.38 127 LYS A C 1
ATOM 945 O O . LYS A 1 127 ? -17.318 8.896 8.604 1.00 96.38 127 LYS A O 1
ATOM 950 N N . ALA A 1 128 ? -16.036 9.911 7.067 1.00 97.44 128 ALA A N 1
ATOM 951 C CA . ALA A 1 128 ? -15.284 10.681 8.047 1.00 97.44 128 ALA A CA 1
ATOM 952 C C . ALA A 1 128 ? -16.152 11.753 8.721 1.00 97.44 128 ALA A C 1
ATOM 954 O O . ALA A 1 128 ? -16.886 12.491 8.059 1.00 97.44 128 ALA A O 1
ATOM 955 N N . SER A 1 129 ? -16.028 11.858 10.044 1.00 97.06 129 SER A N 1
ATOM 956 C CA . SER A 1 129 ? -16.578 12.971 10.815 1.00 97.06 129 SER A CA 1
ATOM 957 C C . SER A 1 129 ? -15.778 14.255 10.575 1.00 97.06 129 SER A C 1
ATOM 959 O O . SER A 1 129 ? -14.605 14.217 10.193 1.00 97.06 129 SER A O 1
ATOM 961 N N . GLU A 1 130 ? -16.384 15.411 10.854 1.00 97.06 130 GLU A N 1
ATOM 962 C CA . GLU A 1 130 ? -15.681 16.700 10.805 1.00 97.06 130 GLU A CA 1
ATOM 963 C C . GLU A 1 130 ? -14.468 16.725 11.746 1.00 97.06 130 GLU A C 1
ATOM 965 O O . GLU A 1 130 ? -13.417 17.253 11.385 1.00 97.06 130 GLU A O 1
ATOM 970 N N . GLU A 1 131 ? -14.576 16.090 12.919 1.00 96.50 131 GLU A N 1
ATOM 971 C CA . GLU A 1 131 ? -13.471 15.963 13.872 1.00 96.50 131 GLU A CA 1
ATOM 972 C C . GLU A 1 131 ? -12.292 15.181 13.278 1.00 96.50 131 GLU A C 1
ATOM 974 O O . GLU A 1 131 ? -11.143 15.628 13.363 1.00 96.50 131 GLU A O 1
ATOM 979 N N . LEU A 1 132 ? -12.558 14.031 12.643 1.00 97.44 132 LEU A N 1
ATOM 980 C CA . LEU A 1 132 ? -11.517 13.241 11.987 1.00 97.44 132 LEU A CA 1
ATOM 981 C C . LEU A 1 132 ? -10.861 14.042 10.857 1.00 97.44 132 LEU A C 1
ATOM 983 O O . LEU A 1 132 ? -9.634 14.109 10.786 1.00 97.44 132 LEU A O 1
ATOM 987 N N . LEU A 1 133 ? -11.656 14.694 10.007 1.00 98.12 133 LEU A N 1
ATOM 988 C CA . LEU A 1 133 ? -11.141 15.520 8.913 1.00 98.12 133 LEU A CA 1
ATOM 989 C C . LEU A 1 133 ? -10.269 16.670 9.434 1.00 98.12 133 LEU A C 1
ATOM 991 O O . LEU A 1 133 ? -9.178 16.901 8.909 1.00 98.12 133 LEU A O 1
ATOM 995 N N . ALA A 1 134 ? -10.696 17.364 10.491 1.00 96.94 134 ALA A N 1
ATOM 996 C CA . ALA A 1 134 ? -9.917 18.429 11.119 1.00 96.94 134 ALA A CA 1
ATOM 997 C C . ALA A 1 134 ? -8.592 17.901 11.696 1.00 96.94 134 ALA A C 1
ATOM 999 O O . ALA A 1 134 ? -7.536 18.518 11.527 1.00 96.94 134 ALA A O 1
ATOM 1000 N N . LYS A 1 135 ? -8.626 16.727 12.335 1.00 97.69 135 LYS A N 1
ATOM 1001 C CA . LYS A 1 135 ? -7.446 16.062 12.897 1.00 97.69 135 LYS A CA 1
ATOM 1002 C C . LYS A 1 135 ? -6.439 15.662 11.815 1.00 97.69 135 LYS A C 1
ATOM 1004 O O . LYS A 1 135 ? -5.254 15.963 11.960 1.00 97.69 135 LYS A O 1
ATOM 1009 N N . LEU A 1 136 ? -6.896 15.034 10.730 1.00 98.25 136 LEU A N 1
ATOM 1010 C CA . LEU A 1 136 ? -6.042 14.643 9.604 1.00 98.25 136 LEU A CA 1
ATOM 1011 C C . LEU A 1 136 ? -5.426 15.865 8.915 1.00 98.25 136 LEU A C 1
ATOM 1013 O O . LEU A 1 136 ? -4.221 15.872 8.678 1.00 98.25 136 LEU A O 1
ATOM 1017 N N . ASN A 1 137 ? -6.210 16.922 8.673 1.00 97.75 137 ASN A N 1
ATOM 1018 C CA . ASN A 1 137 ? -5.705 18.180 8.109 1.00 97.75 137 ASN A CA 1
ATOM 1019 C C . ASN A 1 137 ? -4.615 18.804 8.983 1.00 97.75 137 ASN A C 1
ATOM 1021 O O . ASN A 1 137 ? -3.561 19.196 8.482 1.00 97.75 137 ASN A O 1
ATOM 1025 N N . LYS A 1 138 ? -4.839 18.859 10.302 1.00 97.44 138 LYS A N 1
ATOM 1026 C CA . LYS A 1 138 ? -3.858 19.399 11.248 1.00 97.44 138 LYS A CA 1
ATOM 1027 C C . LYS A 1 138 ? -2.531 18.640 11.183 1.00 97.44 138 LYS A C 1
ATOM 1029 O O . LYS A 1 138 ? -1.482 19.276 11.188 1.00 97.44 138 LYS A O 1
ATOM 1034 N N . ILE A 1 139 ? -2.571 17.307 11.123 1.00 97.75 139 ILE A N 1
ATOM 1035 C CA . ILE A 1 139 ? -1.363 16.473 11.029 1.00 97.75 139 ILE A CA 1
ATOM 1036 C C . ILE A 1 139 ? -0.691 16.656 9.664 1.00 97.75 139 ILE A C 1
ATOM 1038 O O . ILE A 1 139 ? 0.509 16.906 9.620 1.00 97.75 139 ILE A O 1
ATOM 1042 N N . ALA A 1 140 ? -1.450 16.610 8.565 1.00 97.12 140 ALA A N 1
ATOM 1043 C CA . ALA A 1 140 ? -0.924 16.785 7.210 1.00 97.12 140 ALA A CA 1
ATOM 1044 C C . ALA A 1 140 ? -0.216 18.141 7.011 1.00 97.12 140 ALA A C 1
ATOM 1046 O O . ALA A 1 140 ? 0.789 18.215 6.305 1.00 97.12 140 ALA A O 1
ATOM 1047 N N . ALA A 1 141 ? -0.692 19.204 7.667 1.00 96.06 141 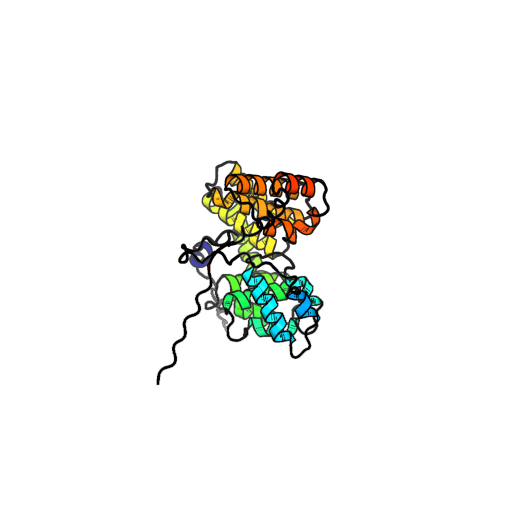ALA A N 1
ATOM 1048 C CA . ALA A 1 141 ? -0.103 20.542 7.589 1.00 96.06 141 ALA A CA 1
ATOM 1049 C C . ALA A 1 141 ? 1.066 20.788 8.569 1.00 96.06 141 ALA A C 1
ATOM 1051 O O . ALA A 1 141 ? 1.800 21.766 8.419 1.00 96.06 141 ALA A O 1
ATOM 1052 N N . ALA A 1 142 ? 1.261 19.940 9.582 1.00 96.62 142 ALA A N 1
ATOM 1053 C CA . ALA A 1 142 ? 2.225 20.184 10.653 1.00 96.62 142 ALA A CA 1
ATOM 1054 C C . ALA A 1 142 ? 3.670 19.872 10.228 1.00 96.62 142 ALA A C 1
ATOM 1056 O O . ALA A 1 142 ? 4.060 18.715 10.130 1.00 96.62 142 ALA A O 1
ATOM 1057 N N . SER A 1 143 ? 4.513 20.893 10.047 1.00 95.56 143 SER A N 1
ATOM 1058 C CA . SER A 1 143 ? 5.908 20.731 9.587 1.00 95.56 143 SER A CA 1
ATOM 1059 C C . SER A 1 143 ? 6.815 19.900 10.508 1.00 95.56 143 SER A C 1
ATOM 1061 O O . SER A 1 143 ? 7.843 19.411 10.050 1.00 95.56 143 SER A O 1
ATOM 1063 N N . TYR A 1 144 ? 6.447 19.730 11.780 1.00 95.56 144 TYR A N 1
ATOM 1064 C CA . TYR A 1 144 ? 7.167 18.892 12.747 1.00 95.56 144 TYR A CA 1
ATOM 1065 C C . TYR A 1 144 ? 6.784 17.405 12.679 1.00 95.56 144 TYR A C 1
ATOM 1067 O O . TYR A 1 144 ? 7.420 16.580 13.331 1.00 95.56 144 TYR A O 1
ATOM 1075 N N . GLU A 1 145 ? 5.732 17.051 11.938 1.00 97.25 145 GLU A N 1
ATOM 1076 C CA . GLU A 1 145 ? 5.357 15.657 11.712 1.00 97.25 145 GLU A CA 1
ATOM 1077 C C . GLU A 1 145 ? 6.215 15.049 10.596 1.00 97.25 145 GLU A C 1
ATOM 1079 O O . GLU A 1 145 ? 6.619 15.720 9.642 1.00 97.25 145 GLU A O 1
ATOM 1084 N N . SER A 1 146 ? 6.477 13.745 10.688 1.00 96.88 146 SER A N 1
ATOM 1085 C CA . SER A 1 146 ? 7.242 13.028 9.662 1.00 96.88 146 SER A CA 1
ATOM 1086 C C . SER A 1 146 ? 6.565 13.119 8.291 1.00 96.88 146 SER A C 1
ATOM 1088 O O . SER A 1 146 ? 5.337 13.049 8.213 1.00 96.88 146 SER A O 1
ATOM 1090 N N . GLY A 1 147 ? 7.355 13.168 7.213 1.00 95.62 147 GLY A N 1
ATOM 1091 C CA . GLY A 1 147 ? 6.836 13.135 5.840 1.00 95.62 147 GLY A CA 1
ATOM 1092 C C . GLY A 1 147 ? 5.877 11.969 5.579 1.00 95.62 147 GLY A C 1
ATOM 1093 O O . GLY A 1 147 ? 4.806 12.197 5.031 1.00 95.62 147 GLY A O 1
ATOM 1094 N N . GLU A 1 148 ? 6.206 10.764 6.059 1.00 95.31 148 GLU A N 1
ATOM 1095 C CA . GLU A 1 148 ? 5.364 9.565 5.911 1.00 95.31 148 GLU A CA 1
ATOM 1096 C C . GLU A 1 148 ? 3.972 9.750 6.534 1.00 95.31 148 GLU A C 1
ATOM 1098 O O . GLU A 1 148 ? 2.962 9.616 5.846 1.00 95.31 148 GLU A O 1
ATOM 1103 N N . LEU A 1 149 ? 3.900 10.132 7.815 1.00 97.56 149 LEU A N 1
ATOM 1104 C CA . LEU A 1 149 ? 2.618 10.362 8.485 1.00 97.56 149 LEU A CA 1
ATOM 1105 C C . LEU A 1 149 ? 1.791 11.460 7.797 1.00 97.56 149 LEU A C 1
ATOM 1107 O O . LEU A 1 149 ? 0.582 11.304 7.632 1.00 97.56 149 LEU A O 1
ATOM 1111 N N . ARG A 1 150 ? 2.429 12.560 7.371 1.00 97.62 150 ARG A N 1
ATOM 1112 C CA . ARG A 1 150 ? 1.739 13.634 6.637 1.00 97.62 150 ARG A CA 1
ATOM 1113 C C . ARG A 1 150 ? 1.161 13.135 5.316 1.00 97.62 150 ARG A C 1
ATOM 1115 O O . ARG A 1 150 ? 0.018 13.458 4.998 1.00 97.62 150 ARG A O 1
ATOM 1122 N N . GLN A 1 151 ? 1.934 12.338 4.582 1.00 97.00 151 GLN A N 1
ATOM 1123 C CA . GLN A 1 151 ? 1.527 11.747 3.311 1.00 97.00 151 GLN A CA 1
ATOM 1124 C C . GLN A 1 151 ? 0.336 10.797 3.492 1.00 97.00 151 GLN A C 1
ATOM 1126 O O . GLN A 1 151 ? -0.645 10.897 2.759 1.00 97.00 151 GLN A O 1
ATOM 1131 N N . GLU A 1 152 ? 0.363 9.934 4.509 1.00 97.88 152 GLU A N 1
ATOM 1132 C CA . GLU A 1 152 ? -0.757 9.032 4.807 1.00 97.88 152 GLU A CA 1
ATOM 1133 C C . GLU A 1 152 ? -2.018 9.788 5.237 1.00 97.88 152 GLU A C 1
ATOM 1135 O O . GLU A 1 152 ? -3.123 9.425 4.830 1.00 97.88 152 GLU A O 1
ATOM 1140 N N . CYS A 1 153 ? -1.883 10.884 5.994 1.00 98.25 153 CYS A N 1
ATOM 1141 C CA . CYS A 1 153 ? -3.018 11.761 6.286 1.00 98.25 153 CYS A CA 1
ATOM 1142 C C . CYS A 1 153 ? -3.586 12.400 5.014 1.00 98.25 153 CYS A C 1
ATOM 1144 O O . CYS A 1 153 ? -4.806 12.482 4.879 1.00 98.25 153 CYS A O 1
ATOM 1146 N N . ALA A 1 154 ? -2.737 12.816 4.071 1.00 98.25 154 ALA A N 1
ATOM 1147 C CA . ALA A 1 154 ? -3.183 13.357 2.791 1.00 98.25 154 ALA A CA 1
ATOM 1148 C C . ALA A 1 154 ? -3.918 12.299 1.942 1.00 98.25 154 ALA A C 1
ATOM 1150 O O . ALA A 1 154 ? -4.957 12.608 1.358 1.00 98.25 154 ALA A O 1
ATOM 1151 N N . TYR A 1 155 ? -3.459 11.041 1.936 1.00 98.25 155 TYR A N 1
ATOM 1152 C CA . TYR A 1 155 ? -4.191 9.933 1.308 1.00 98.25 155 TYR A CA 1
ATOM 1153 C C . TYR A 1 155 ? -5.553 9.690 1.963 1.00 98.25 155 TYR A C 1
ATOM 1155 O O . TYR A 1 155 ? -6.548 9.529 1.256 1.00 98.25 155 TYR A O 1
ATOM 1163 N N . ALA A 1 156 ? -5.619 9.703 3.298 1.00 98.12 156 ALA A N 1
ATOM 1164 C CA . ALA A 1 156 ? -6.878 9.549 4.021 1.00 98.12 156 ALA A CA 1
ATOM 1165 C C . ALA A 1 156 ? -7.867 10.677 3.689 1.00 98.12 156 ALA A C 1
ATOM 1167 O O . ALA A 1 156 ? -9.015 10.408 3.346 1.00 98.12 156 ALA A O 1
ATOM 1168 N N . LEU A 1 157 ? -7.414 11.934 3.717 1.00 98.50 157 LEU A N 1
ATOM 1169 C CA . LEU A 1 157 ? -8.226 13.098 3.345 1.00 98.50 157 LEU A CA 1
ATOM 1170 C C . LEU A 1 157 ? -8.783 12.977 1.924 1.00 98.50 157 LEU A C 1
ATOM 1172 O O . LEU A 1 157 ? -9.979 13.191 1.721 1.00 98.50 157 LEU A O 1
ATOM 1176 N N . ALA A 1 158 ? -7.949 12.575 0.963 1.00 98.19 158 ALA A N 1
ATOM 1177 C CA . ALA A 1 158 ? -8.367 12.394 -0.421 1.00 98.19 158 ALA A CA 1
ATOM 1178 C C . ALA A 1 158 ? -9.448 11.309 -0.571 1.00 98.19 158 ALA A C 1
ATOM 1180 O O . ALA A 1 158 ? -10.422 11.518 -1.294 1.00 98.19 158 ALA A O 1
ATOM 1181 N N . GLN A 1 159 ? -9.331 10.189 0.152 1.00 97.44 159 GLN A N 1
ATOM 1182 C CA . GLN A 1 159 ? -10.354 9.134 0.163 1.00 97.44 159 GLN A CA 1
ATOM 1183 C C . GLN A 1 159 ? -11.670 9.572 0.818 1.00 97.44 159 GLN A C 1
ATOM 1185 O O . GLN A 1 159 ? -12.729 9.082 0.438 1.00 97.44 159 GLN A O 1
ATOM 1190 N N . PHE A 1 160 ? -11.622 10.539 1.735 1.00 97.81 160 PHE A N 1
ATOM 1191 C CA . PHE A 1 160 ? -12.805 11.178 2.315 1.00 97.81 160 PHE A CA 1
ATOM 1192 C C . PHE A 1 160 ? -13.283 12.420 1.536 1.00 97.81 160 PHE A C 1
ATOM 1194 O O . PHE A 1 160 ? -14.106 13.187 2.035 1.00 97.81 160 PHE A O 1
ATOM 1201 N N . GLY A 1 161 ? -12.783 12.634 0.313 1.00 97.56 161 GLY A N 1
ATOM 1202 C CA . GLY A 1 161 ? -13.238 13.684 -0.604 1.00 97.56 161 GLY A CA 1
ATOM 1203 C C . GLY A 1 161 ? -12.487 15.019 -0.518 1.00 97.56 161 GLY A C 1
ATOM 1204 O O . GLY A 1 161 ? -12.704 15.886 -1.362 1.00 97.56 161 GLY A O 1
ATOM 1205 N N . GLN A 1 162 ? -11.566 15.201 0.434 1.00 97.88 162 GLN A N 1
ATOM 1206 C CA . GLN A 1 162 ? -10.702 16.387 0.520 1.00 97.88 162 GLN A CA 1
ATOM 1207 C C . GLN A 1 162 ? -9.390 16.156 -0.234 1.00 97.88 162 GLN A C 1
ATOM 1209 O O . GLN A 1 162 ? -8.353 15.823 0.341 1.00 97.88 162 GLN A O 1
ATOM 1214 N N . ARG A 1 163 ? -9.448 16.286 -1.560 1.00 97.44 163 ARG A N 1
ATOM 1215 C CA . ARG A 1 163 ? -8.356 15.875 -2.453 1.00 97.44 163 ARG A CA 1
ATOM 1216 C C . ARG A 1 163 ? -7.299 16.943 -2.734 1.00 97.44 163 ARG A C 1
ATOM 1218 O O . ARG A 1 163 ? -6.292 16.628 -3.354 1.00 97.44 163 ARG A O 1
ATOM 1225 N N . GLN A 1 164 ? -7.466 18.177 -2.255 1.00 95.69 164 GLN A N 1
ATOM 1226 C CA . GLN A 1 164 ? -6.657 19.333 -2.672 1.00 95.69 164 GLN A CA 1
ATOM 1227 C C . GLN A 1 164 ? -5.143 19.102 -2.522 1.00 95.69 164 GLN A C 1
ATOM 1229 O O . GLN A 1 164 ? -4.377 19.450 -3.419 1.00 95.69 164 GLN A O 1
ATOM 1234 N N . LEU A 1 165 ? -4.712 18.489 -1.411 1.00 92.69 165 LEU A N 1
ATOM 1235 C CA . LEU A 1 165 ? -3.296 18.200 -1.153 1.00 92.69 165 LEU A CA 1
ATOM 1236 C C . LEU A 1 165 ? -2.717 17.162 -2.125 1.00 92.69 165 LEU A C 1
ATOM 1238 O O . LEU A 1 165 ? -1.584 17.309 -2.581 1.00 92.69 165 LEU A O 1
ATOM 1242 N N . ILE A 1 166 ? -3.481 16.114 -2.443 1.00 96.44 166 ILE A N 1
ATOM 1243 C CA . ILE A 1 166 ? -3.011 15.020 -3.297 1.00 96.44 166 ILE A CA 1
ATOM 1244 C C . ILE A 1 166 ? -3.164 15.357 -4.780 1.00 96.44 166 ILE A C 1
ATOM 1246 O O . ILE A 1 166 ? -2.254 15.060 -5.546 1.00 96.44 166 ILE A O 1
ATOM 1250 N N . ASP A 1 167 ? -4.239 16.025 -5.197 1.00 97.12 167 ASP A N 1
ATOM 1251 C CA . ASP A 1 167 ? -4.455 16.382 -6.604 1.00 97.12 167 ASP A CA 1
ATOM 1252 C C . ASP A 1 167 ? -3.363 17.336 -7.123 1.00 97.12 167 ASP A C 1
ATOM 1254 O O . ASP A 1 167 ? -2.890 17.178 -8.250 1.00 97.12 167 ASP A O 1
ATOM 1258 N N . ALA A 1 168 ? -2.885 18.270 -6.291 1.00 94.44 168 ALA A N 1
ATOM 1259 C CA . ALA A 1 168 ? -1.746 19.122 -6.639 1.00 94.44 168 ALA A CA 1
ATOM 1260 C C . ALA A 1 168 ? -0.464 18.301 -6.863 1.00 94.44 168 ALA A C 1
ATOM 1262 O O . ALA A 1 168 ? 0.261 18.525 -7.833 1.00 94.44 168 ALA A O 1
ATOM 1263 N N . ARG A 1 169 ? -0.214 17.303 -6.005 1.00 95.38 169 ARG A N 1
ATOM 1264 C CA . ARG A 1 169 ? 0.930 16.394 -6.139 1.00 95.38 169 ARG A CA 1
ATOM 1265 C C . ARG A 1 169 ? 0.805 15.486 -7.362 1.00 95.38 169 ARG A C 1
ATOM 1267 O O . ARG A 1 169 ? 1.790 15.300 -8.066 1.00 95.38 169 ARG A O 1
ATOM 1274 N N . ILE A 1 170 ? -0.382 14.944 -7.633 1.00 97.62 170 ILE A N 1
ATOM 1275 C CA . ILE A 1 170 ? -0.661 14.160 -8.843 1.00 97.62 170 ILE A CA 1
ATOM 1276 C C . ILE A 1 170 ? -0.388 15.011 -10.081 1.00 97.62 170 ILE A C 1
ATOM 1278 O O . ILE A 1 170 ? 0.359 14.572 -10.944 1.00 97.62 170 ILE A O 1
ATOM 1282 N N . THR A 1 171 ? -0.907 16.240 -10.130 1.00 97.88 171 THR A N 1
ATOM 1283 C CA . THR A 1 171 ? -0.695 17.163 -11.258 1.00 97.88 171 THR A CA 1
ATOM 1284 C C . THR A 1 171 ? 0.794 17.422 -11.505 1.00 97.88 171 THR A C 1
ATOM 1286 O O . THR A 1 171 ? 1.262 17.402 -12.644 1.00 97.88 171 THR A O 1
ATOM 1289 N N . GLU A 1 172 ? 1.566 17.651 -10.440 1.00 96.75 172 GLU A N 1
ATOM 1290 C CA . GLU A 1 172 ? 3.017 17.830 -10.532 1.00 96.75 172 GLU A CA 1
ATOM 1291 C C . GLU A 1 172 ? 3.710 16.570 -11.068 1.00 96.75 172 GLU A C 1
ATOM 1293 O O . GLU A 1 172 ? 4.501 16.649 -12.009 1.00 96.75 172 GLU A O 1
ATOM 1298 N N . LEU A 1 173 ? 3.397 15.404 -10.500 1.00 98.06 173 LEU A N 1
ATOM 1299 C CA . LEU A 1 173 ? 3.965 14.130 -10.925 1.00 98.06 173 LEU A CA 1
ATOM 1300 C C . LEU A 1 173 ? 3.600 13.798 -12.380 1.00 98.06 173 LEU A C 1
ATOM 1302 O O . LEU A 1 173 ? 4.463 13.348 -13.125 1.00 98.06 173 LEU A O 1
ATOM 1306 N N . GLU A 1 174 ? 2.366 14.064 -12.813 1.00 98.38 174 GLU A N 1
ATOM 1307 C CA . GLU A 1 174 ? 1.914 13.891 -14.200 1.00 98.38 174 GLU A CA 1
ATOM 1308 C C . GLU A 1 174 ? 2.699 14.786 -15.158 1.00 98.38 174 GLU A C 1
ATOM 1310 O O . GLU A 1 174 ? 3.157 14.317 -16.200 1.00 98.38 174 GLU A O 1
ATOM 1315 N N . LYS A 1 175 ? 2.941 16.046 -14.779 1.00 98.31 175 LYS A N 1
ATOM 1316 C CA . LYS A 1 175 ? 3.786 16.958 -15.554 1.00 98.31 175 LYS A CA 1
ATOM 1317 C C . LYS A 1 175 ? 5.220 16.433 -15.681 1.00 98.31 175 LYS A C 1
ATOM 1319 O O . LYS A 1 175 ? 5.767 16.426 -16.780 1.00 98.31 175 LYS A O 1
ATOM 1324 N N . VAL A 1 176 ? 5.840 15.979 -14.589 1.00 98.06 176 VAL A N 1
ATOM 1325 C CA . VAL A 1 176 ? 7.222 15.455 -14.616 1.00 98.06 176 VAL A CA 1
ATOM 1326 C C . VAL A 1 176 ? 7.302 14.106 -15.344 1.00 98.06 176 VAL A C 1
ATOM 1328 O O . VAL A 1 176 ? 8.278 13.837 -16.041 1.00 98.06 176 VAL A O 1
ATOM 1331 N N . ALA A 1 177 ? 6.259 13.278 -15.271 1.00 97.75 177 ALA A N 1
ATOM 1332 C CA . ALA A 1 177 ? 6.173 12.002 -15.983 1.00 97.75 177 ALA A CA 1
ATOM 1333 C C . ALA A 1 177 ? 6.107 12.154 -17.519 1.00 97.75 177 ALA A C 1
ATOM 1335 O O . ALA A 1 177 ? 6.287 11.170 -18.242 1.00 97.75 177 ALA A O 1
ATOM 1336 N N . GLN A 1 178 ? 5.877 13.370 -18.022 1.00 97.69 178 GLN A N 1
ATOM 1337 C CA . GLN A 1 178 ? 5.964 13.717 -19.444 1.00 97.69 178 GLN A CA 1
ATOM 1338 C C . GLN A 1 178 ? 7.354 14.224 -19.865 1.00 97.69 178 GLN A C 1
ATOM 1340 O O . GLN A 1 178 ? 7.564 14.478 -21.047 1.00 97.69 178 GLN A O 1
ATOM 1345 N N . SER A 1 179 ? 8.303 14.363 -18.932 1.00 97.31 179 SER A N 1
ATOM 1346 C CA . SER A 1 179 ? 9.661 14.823 -19.234 1.00 97.31 179 SER A CA 1
ATOM 1347 C C . SER A 1 179 ? 10.380 13.888 -20.213 1.00 97.31 179 SER A C 1
ATOM 1349 O O . SER A 1 179 ? 10.267 12.661 -20.128 1.00 97.31 179 SER A O 1
ATOM 1351 N N . GLU A 1 180 ? 11.159 14.468 -21.127 1.00 96.38 180 GLU A N 1
ATOM 1352 C CA . GLU A 1 180 ? 12.087 13.718 -21.984 1.00 96.38 180 GLU A CA 1
ATOM 1353 C C . GLU A 1 180 ? 13.279 13.171 -21.185 1.00 96.38 180 GLU A C 1
ATOM 1355 O O . GLU A 1 180 ? 13.861 12.150 -21.555 1.00 96.38 180 GLU A O 1
ATOM 1360 N N . ASP A 1 181 ? 13.609 13.812 -20.059 1.00 96.06 181 ASP A N 1
ATOM 1361 C CA . ASP A 1 181 ? 14.632 13.339 -19.134 1.00 96.06 181 ASP A CA 1
ATOM 1362 C C . ASP A 1 181 ? 14.115 12.120 -18.361 1.00 96.06 181 ASP A C 1
ATOM 1364 O O . ASP A 1 181 ? 13.330 12.222 -17.411 1.00 96.06 181 ASP A O 1
ATOM 1368 N N . VAL A 1 182 ? 14.590 10.944 -18.764 1.00 95.75 182 VAL A N 1
ATOM 1369 C CA . VAL A 1 182 ? 14.243 9.654 -18.157 1.00 95.75 182 VAL A CA 1
ATOM 1370 C C . VAL A 1 182 ? 14.601 9.578 -16.672 1.00 95.75 182 VAL A C 1
ATOM 1372 O O . VAL A 1 182 ? 13.899 8.890 -15.929 1.00 95.75 182 VAL A O 1
ATOM 1375 N N . MET A 1 183 ? 15.616 10.325 -16.218 1.00 94.00 183 MET A N 1
ATOM 1376 C CA . MET A 1 183 ? 16.023 10.372 -14.810 1.00 94.00 183 MET A CA 1
ATOM 1377 C C . MET A 1 183 ? 15.021 11.139 -13.945 1.00 94.00 183 MET A C 1
ATOM 1379 O O . MET A 1 183 ? 14.909 10.857 -12.755 1.00 94.00 183 MET A O 1
ATOM 1383 N N . GLN A 1 184 ? 14.257 12.063 -14.533 1.00 95.69 184 GLN A N 1
ATOM 1384 C CA . GLN A 1 184 ? 13.144 12.745 -13.863 1.00 95.69 184 GLN A CA 1
ATOM 1385 C C . GLN A 1 184 ? 11.833 11.976 -14.038 1.00 95.69 184 GLN A C 1
ATOM 1387 O O . GLN A 1 184 ? 11.065 11.801 -13.089 1.00 95.69 184 GLN A O 1
ATOM 1392 N N . ARG A 1 185 ? 11.589 11.473 -15.252 1.00 97.12 185 ARG A N 1
ATOM 1393 C CA . ARG A 1 185 ? 10.371 10.745 -15.607 1.00 97.12 185 ARG A CA 1
ATOM 1394 C C . ARG A 1 185 ? 10.199 9.457 -14.802 1.00 97.12 185 ARG A C 1
ATOM 1396 O O . ARG A 1 185 ? 9.088 9.167 -14.371 1.00 97.12 185 ARG A O 1
ATOM 1403 N N . GLY A 1 186 ? 11.272 8.691 -14.592 1.00 95.88 186 GLY A N 1
ATOM 1404 C CA . GLY A 1 186 ? 11.238 7.433 -13.841 1.00 95.88 186 GLY A CA 1
ATOM 1405 C C . GLY A 1 186 ? 10.672 7.596 -12.423 1.00 95.88 186 GLY A C 1
ATOM 1406 O O . GLY A 1 186 ? 9.611 7.036 -12.133 1.00 95.88 186 GLY A O 1
ATOM 1407 N N . PRO A 1 187 ? 11.312 8.397 -11.552 1.00 96.12 187 PRO A N 1
ATOM 1408 C CA . PRO A 1 187 ? 10.812 8.669 -10.204 1.00 96.12 187 PRO A CA 1
ATOM 1409 C C . PRO A 1 187 ? 9.392 9.247 -10.180 1.00 96.12 187 PRO A C 1
ATOM 1411 O O . PRO A 1 187 ? 8.598 8.888 -9.312 1.00 96.12 187 PRO A O 1
ATOM 1414 N N . ALA A 1 188 ? 9.033 10.094 -11.151 1.00 97.81 188 ALA A N 1
ATOM 1415 C CA . ALA A 1 188 ? 7.677 10.629 -11.251 1.00 97.81 188 ALA A CA 1
ATOM 1416 C C . ALA A 1 188 ? 6.632 9.537 -11.538 1.00 97.81 188 ALA A C 1
ATOM 1418 O O . ALA A 1 188 ? 5.584 9.513 -10.897 1.00 97.81 188 ALA A O 1
ATOM 1419 N N . LEU A 1 189 ? 6.928 8.593 -12.439 1.00 98.44 189 LEU A N 1
ATOM 1420 C CA . LEU A 1 189 ? 6.058 7.444 -12.711 1.00 98.44 189 LEU A CA 1
ATOM 1421 C C . LEU A 1 189 ? 5.915 6.524 -11.491 1.00 98.44 189 LEU A C 1
ATOM 1423 O O . LEU A 1 189 ? 4.812 6.055 -11.220 1.00 98.44 189 LEU A O 1
ATOM 1427 N N . GLN A 1 190 ? 6.989 6.301 -10.727 1.00 97.00 190 GLN A N 1
ATOM 1428 C CA . GLN A 1 190 ? 6.903 5.551 -9.465 1.00 97.00 190 GLN A CA 1
ATOM 1429 C C . GLN A 1 190 ? 6.025 6.275 -8.444 1.00 97.00 190 GLN A C 1
ATOM 1431 O O . GLN A 1 190 ? 5.147 5.652 -7.852 1.00 97.00 190 GLN A O 1
ATOM 1436 N N . GLY A 1 191 ? 6.208 7.590 -8.295 1.00 97.12 191 GLY A N 1
ATOM 1437 C CA . GLY A 1 191 ? 5.371 8.414 -7.427 1.00 97.12 191 GLY A CA 1
ATOM 1438 C C . GLY A 1 191 ? 3.896 8.383 -7.835 1.00 97.12 191 GLY A C 1
ATOM 1439 O O . GLY A 1 191 ? 3.030 8.276 -6.971 1.00 97.12 191 GLY A O 1
ATOM 1440 N N . LEU A 1 192 ? 3.587 8.419 -9.139 1.00 98.50 192 LEU A N 1
ATOM 1441 C CA . LEU A 1 192 ? 2.212 8.255 -9.623 1.00 98.50 192 LEU A CA 1
ATOM 1442 C C . LEU A 1 192 ? 1.654 6.885 -9.272 1.00 98.50 192 LEU A C 1
ATOM 1444 O O . LEU A 1 192 ? 0.532 6.805 -8.778 1.00 98.50 192 LEU A O 1
ATOM 1448 N N . ALA A 1 193 ? 2.421 5.823 -9.514 1.00 98.25 193 ALA A N 1
ATOM 1449 C CA . ALA A 1 193 ? 1.990 4.469 -9.209 1.00 98.25 193 ALA A CA 1
ATOM 1450 C C . ALA A 1 193 ? 1.660 4.314 -7.717 1.00 98.25 193 ALA A C 1
ATOM 1452 O O . ALA A 1 193 ? 0.582 3.833 -7.374 1.00 98.25 193 ALA A O 1
ATOM 1453 N N . GLU A 1 194 ? 2.531 4.814 -6.838 1.00 97.00 194 GLU A N 1
ATOM 1454 C CA . GLU A 1 194 ? 2.334 4.800 -5.389 1.00 97.00 194 GLU A CA 1
ATOM 1455 C C . GLU A 1 194 ? 1.100 5.608 -4.968 1.00 97.00 194 GLU A C 1
ATOM 1457 O O . GLU A 1 194 ? 0.199 5.069 -4.325 1.00 97.00 194 GLU A O 1
ATOM 1462 N N . VAL A 1 195 ? 1.006 6.882 -5.363 1.00 97.62 195 VAL A N 1
ATOM 1463 C CA . VAL A 1 195 ? -0.126 7.739 -4.982 1.00 97.62 195 VAL A CA 1
ATOM 1464 C C . VAL A 1 195 ? -1.445 7.132 -5.462 1.00 97.62 195 VAL A C 1
ATOM 1466 O O . VAL A 1 195 ? -2.379 6.997 -4.672 1.00 97.62 195 VAL A O 1
ATOM 1469 N N . ARG A 1 196 ? -1.526 6.709 -6.731 1.00 98.25 196 ARG A N 1
ATOM 1470 C CA . ARG A 1 196 ? -2.738 6.100 -7.304 1.00 98.25 196 ARG A CA 1
ATOM 1471 C C . ARG A 1 196 ? -3.086 4.785 -6.599 1.00 98.25 196 ARG A C 1
ATOM 1473 O O . ARG A 1 196 ? -4.262 4.539 -6.333 1.00 98.25 196 ARG A O 1
ATOM 1480 N N . TYR A 1 197 ? -2.094 3.978 -6.219 1.00 97.88 197 TYR A N 1
ATOM 1481 C CA . TYR A 1 197 ? -2.311 2.763 -5.433 1.00 97.88 197 TYR A CA 1
ATOM 1482 C C . TYR A 1 197 ? -2.914 3.091 -4.057 1.00 97.88 197 TYR A C 1
ATOM 1484 O O . TYR A 1 197 ? -3.938 2.522 -3.676 1.00 97.88 197 TYR A O 1
ATOM 1492 N N . HIS A 1 198 ? -2.350 4.064 -3.330 1.00 96.88 198 HIS A N 1
ATOM 1493 C CA . HIS A 1 198 ? -2.883 4.492 -2.031 1.00 96.88 198 HIS A CA 1
ATOM 1494 C C . HIS A 1 198 ? -4.291 5.103 -2.152 1.00 96.88 198 HIS A C 1
ATOM 1496 O O . HIS A 1 198 ? -5.127 4.914 -1.268 1.00 96.88 198 HIS A O 1
ATOM 1502 N N . LEU A 1 199 ? -4.615 5.762 -3.261 1.00 96.88 199 LEU A N 1
ATOM 1503 C CA . LEU A 1 199 ? -5.974 6.240 -3.528 1.00 96.88 199 LEU A CA 1
ATOM 1504 C C . LEU A 1 199 ? -6.960 5.133 -3.939 1.00 96.88 199 LEU A C 1
ATOM 1506 O O . LEU A 1 199 ? -8.148 5.416 -4.068 1.00 96.88 199 LEU A O 1
ATOM 1510 N N . ARG A 1 200 ? -6.506 3.878 -4.077 1.00 96.94 200 ARG A N 1
ATOM 1511 C CA . ARG A 1 200 ? -7.272 2.739 -4.621 1.00 96.94 200 ARG A CA 1
ATOM 1512 C C . ARG A 1 200 ? -7.697 2.928 -6.082 1.00 96.94 200 ARG A C 1
ATOM 1514 O O . ARG A 1 200 ? -8.655 2.325 -6.555 1.00 96.94 200 ARG A O 1
ATOM 1521 N N . GLU A 1 201 ? -6.953 3.737 -6.826 1.00 97.75 201 GLU A N 1
ATOM 1522 C CA . GLU A 1 201 ? -7.131 3.977 -8.257 1.00 97.75 201 GLU A CA 1
ATOM 1523 C C . GLU A 1 201 ? -6.278 2.962 -9.045 1.00 97.75 201 GLU A C 1
ATOM 1525 O O . GLU A 1 201 ? -5.359 3.312 -9.789 1.00 97.75 201 GLU A O 1
ATOM 1530 N N . PHE A 1 202 ? -6.552 1.670 -8.829 1.00 98.25 202 PHE A N 1
ATOM 1531 C CA . PHE A 1 202 ? -5.635 0.573 -9.166 1.00 98.25 202 PHE A CA 1
ATOM 1532 C C . PHE A 1 202 ? -5.304 0.451 -10.657 1.00 98.25 202 PHE A C 1
ATOM 1534 O O . PHE A 1 202 ? -4.148 0.208 -10.993 1.00 98.25 202 PHE A O 1
ATOM 1541 N N . SER A 1 203 ? -6.256 0.700 -11.563 1.00 98.62 203 SER A N 1
ATOM 1542 C CA . SER A 1 203 ? -5.962 0.715 -13.006 1.00 98.62 203 SER A CA 1
ATOM 1543 C C . SER A 1 203 ? -4.968 1.817 -13.387 1.00 98.62 203 SER A C 1
ATOM 1545 O O . SER A 1 203 ? -4.089 1.592 -14.219 1.00 98.62 203 SER A O 1
ATOM 1547 N N . ALA A 1 204 ? -5.065 2.999 -12.767 1.00 98.50 204 ALA A N 1
ATOM 1548 C CA . ALA A 1 204 ? -4.124 4.093 -13.004 1.00 98.50 204 ALA A CA 1
ATOM 1549 C C . ALA A 1 204 ? -2.748 3.789 -12.388 1.00 98.50 204 ALA A C 1
ATOM 1551 O O . ALA A 1 204 ? -1.723 4.052 -13.016 1.00 98.50 204 ALA A O 1
ATOM 1552 N N . ALA A 1 205 ? -2.722 3.177 -11.199 1.00 98.62 205 ALA A N 1
ATOM 1553 C CA . ALA A 1 205 ? -1.489 2.708 -10.568 1.00 98.62 205 ALA A CA 1
ATOM 1554 C C . ALA A 1 205 ? -0.762 1.671 -11.437 1.00 98.62 205 ALA A C 1
ATOM 1556 O O . ALA A 1 205 ? 0.437 1.794 -11.692 1.00 98.62 205 ALA A O 1
ATOM 1557 N N . ALA A 1 206 ? -1.504 0.693 -11.962 1.00 98.69 206 ALA A N 1
ATOM 1558 C CA . ALA A 1 206 ? -0.983 -0.322 -12.865 1.00 98.69 206 ALA A CA 1
ATOM 1559 C C . ALA A 1 206 ? -0.411 0.303 -14.149 1.00 98.69 206 ALA A C 1
ATOM 1561 O O . ALA A 1 206 ? 0.709 -0.016 -14.537 1.00 98.69 206 ALA A O 1
ATOM 1562 N N . ALA A 1 207 ? -1.115 1.256 -14.771 1.00 98.69 207 ALA A N 1
ATOM 1563 C CA . ALA A 1 207 ? -0.623 1.958 -15.960 1.00 98.69 207 ALA A CA 1
ATOM 1564 C C . ALA A 1 207 ? 0.684 2.739 -15.706 1.00 98.69 207 ALA A C 1
ATOM 1566 O O . ALA A 1 207 ? 1.585 2.743 -16.553 1.00 98.69 207 ALA A O 1
ATOM 1567 N N . ALA A 1 208 ? 0.817 3.375 -14.538 1.00 98.62 208 ALA A N 1
ATOM 1568 C CA . ALA A 1 208 ? 2.041 4.067 -14.143 1.00 98.62 208 ALA A CA 1
ATOM 1569 C C . ALA A 1 208 ? 3.206 3.087 -13.902 1.00 98.62 208 ALA A C 1
ATOM 1571 O O . ALA A 1 208 ? 4.315 3.330 -14.383 1.00 98.62 208 ALA A O 1
ATOM 1572 N N . HIS A 1 209 ? 2.949 1.946 -13.249 1.00 98.44 209 HIS A N 1
ATOM 1573 C CA . HIS A 1 209 ? 3.934 0.871 -13.104 1.00 98.44 209 HIS A CA 1
ATOM 1574 C C . HIS A 1 209 ? 4.405 0.323 -14.454 1.00 98.44 209 HIS A C 1
ATOM 1576 O O . HIS A 1 209 ? 5.607 0.197 -14.667 1.00 98.44 209 HIS A O 1
ATOM 1582 N N . GLU A 1 210 ? 3.491 0.044 -15.384 1.00 98.56 210 GLU A N 1
ATOM 1583 C CA . GLU A 1 210 ? 3.830 -0.432 -16.732 1.00 98.56 210 GLU A CA 1
ATOM 1584 C C . GLU A 1 210 ? 4.683 0.586 -17.498 1.00 98.56 210 GLU A C 1
ATOM 1586 O O . GLU A 1 210 ? 5.689 0.233 -18.112 1.00 98.56 210 GLU A O 1
ATOM 1591 N N . SER A 1 211 ? 4.333 1.870 -17.397 1.00 98.31 211 SER A N 1
ATOM 1592 C CA . SER A 1 211 ? 5.110 2.951 -18.009 1.00 98.31 211 SER A CA 1
ATOM 1593 C C . SER A 1 211 ? 6.526 3.035 -17.432 1.00 98.31 211 SER A C 1
ATOM 1595 O O . SER A 1 211 ? 7.479 3.270 -18.172 1.00 98.31 211 SER A O 1
ATOM 1597 N N . PHE A 1 212 ? 6.681 2.830 -16.120 1.00 97.75 212 PHE A N 1
ATOM 1598 C CA . PHE A 1 212 ? 7.989 2.780 -15.471 1.00 97.75 212 PHE A CA 1
ATOM 1599 C C . PHE A 1 212 ? 8.795 1.550 -15.908 1.00 97.75 212 PHE A C 1
ATOM 1601 O O . PHE A 1 212 ? 9.960 1.677 -16.288 1.00 97.75 212 PHE A O 1
ATOM 1608 N N . LEU A 1 213 ? 8.173 0.367 -15.908 1.00 97.06 213 LEU A N 1
ATOM 1609 C CA . LEU A 1 213 ? 8.808 -0.882 -16.328 1.00 97.06 213 LEU A CA 1
ATOM 1610 C C . LEU A 1 213 ? 9.280 -0.815 -17.783 1.00 97.06 213 LEU A C 1
ATOM 1612 O O . LEU A 1 213 ? 10.386 -1.258 -18.069 1.00 97.06 213 LEU A O 1
ATOM 1616 N N . ALA A 1 214 ? 8.534 -0.164 -18.677 1.00 97.12 214 ALA A N 1
ATOM 1617 C CA . ALA A 1 214 ? 8.976 0.059 -20.052 1.00 97.12 214 ALA A CA 1
ATOM 1618 C C . ALA A 1 214 ? 10.289 0.871 -20.144 1.00 97.12 214 ALA A C 1
ATOM 1620 O O . ALA A 1 214 ? 11.117 0.614 -21.023 1.00 97.12 214 ALA A O 1
ATOM 1621 N N . LEU A 1 215 ? 10.534 1.832 -19.240 1.00 96.19 215 LEU A N 1
ATOM 1622 C CA . LEU A 1 215 ? 11.809 2.571 -19.191 1.00 96.19 215 LEU A CA 1
ATOM 1623 C C . LEU A 1 215 ? 12.968 1.686 -18.716 1.00 96.19 215 LEU A C 1
ATOM 1625 O O . LEU A 1 215 ? 14.074 1.777 -19.253 1.00 96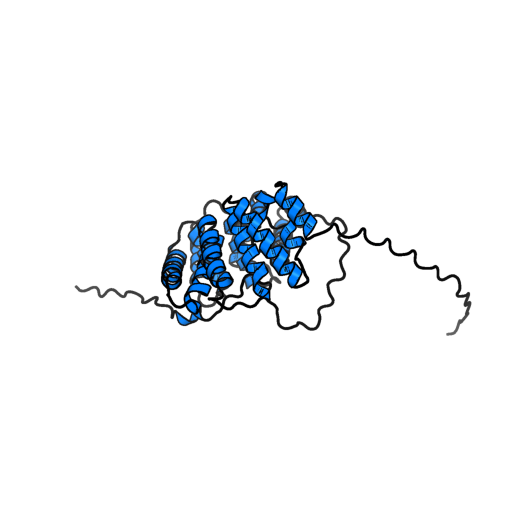.19 215 LEU A O 1
ATOM 1629 N N . VAL A 1 216 ? 12.701 0.826 -17.734 1.00 94.31 216 VAL A N 1
ATOM 1630 C CA . VAL A 1 216 ? 13.667 -0.136 -17.189 1.00 94.31 216 VAL A CA 1
ATOM 1631 C C . VAL A 1 216 ? 14.021 -1.202 -18.229 1.00 94.31 216 VAL A C 1
ATOM 1633 O O . VAL A 1 216 ? 15.193 -1.412 -18.529 1.00 94.31 216 VAL A O 1
ATOM 1636 N N . GLU A 1 217 ? 13.016 -1.840 -18.830 1.00 93.31 217 GLU A N 1
ATOM 1637 C CA . GLU A 1 217 ? 13.176 -2.917 -19.815 1.00 93.31 217 GLU A CA 1
ATOM 1638 C C . GLU A 1 217 ? 13.865 -2.414 -21.095 1.00 93.31 217 GLU A C 1
ATOM 1640 O O . GLU A 1 217 ? 14.694 -3.115 -21.676 1.00 93.31 217 GLU A O 1
ATOM 1645 N N . SER A 1 218 ? 13.610 -1.161 -21.495 1.00 93.69 218 SER A N 1
ATOM 1646 C CA . SER A 1 218 ? 14.321 -0.512 -22.608 1.00 93.69 218 SER A CA 1
ATOM 1647 C C . SER A 1 218 ? 15.740 -0.040 -22.262 1.00 93.69 218 SER A C 1
ATOM 1649 O O . SER A 1 218 ? 16.403 0.551 -23.115 1.00 93.69 218 SER A O 1
ATOM 1651 N N . LYS A 1 219 ? 16.218 -0.294 -21.033 1.00 91.31 219 LYS A N 1
ATOM 1652 C CA . LYS A 1 219 ? 17.530 0.125 -20.505 1.00 91.31 219 LYS A CA 1
ATOM 1653 C C . LYS A 1 219 ? 17.763 1.639 -20.537 1.00 91.31 219 LYS A C 1
ATOM 1655 O O . LYS A 1 219 ? 18.903 2.091 -20.465 1.00 91.31 219 LYS A O 1
ATOM 1660 N N . LYS A 1 220 ? 16.692 2.429 -20.645 1.00 86.75 220 LYS A N 1
ATOM 1661 C CA . LYS A 1 220 ? 16.757 3.895 -20.616 1.00 86.75 220 LYS A CA 1
ATOM 1662 C C . LYS A 1 220 ? 16.914 4.423 -19.197 1.00 86.75 220 LYS A C 1
ATOM 1664 O O . LYS A 1 220 ? 17.496 5.483 -19.013 1.00 86.75 220 LYS A O 1
ATOM 1669 N N . LEU A 1 221 ? 16.402 3.688 -18.212 1.00 88.38 221 LEU A N 1
ATOM 1670 C CA . LEU A 1 221 ? 16.550 4.012 -16.801 1.00 88.38 221 LEU A CA 1
ATOM 1671 C C . LEU A 1 221 ? 17.392 2.932 -16.108 1.00 88.38 221 LEU A C 1
ATOM 1673 O O . LEU A 1 221 ? 16.918 1.798 -15.980 1.00 88.38 221 LEU A O 1
ATOM 1677 N N . PRO A 1 222 ? 18.621 3.244 -15.658 1.00 89.00 222 PRO A N 1
ATOM 1678 C CA . PRO A 1 222 ? 19.396 2.306 -14.866 1.00 89.00 222 PRO A CA 1
ATOM 1679 C C . PRO A 1 222 ? 18.745 2.149 -13.491 1.00 89.00 222 PRO A C 1
ATOM 1681 O O . PRO A 1 222 ? 18.492 3.127 -12.788 1.00 89.00 222 PRO A O 1
ATOM 1684 N N . ILE A 1 223 ? 18.496 0.905 -13.101 1.00 90.88 223 ILE A N 1
ATOM 1685 C CA . ILE A 1 223 ? 18.070 0.550 -11.750 1.00 90.88 223 ILE A CA 1
ATOM 1686 C C . ILE A 1 223 ? 18.992 -0.532 -11.203 1.00 90.88 223 ILE A C 1
ATOM 1688 O O . ILE A 1 223 ? 19.607 -1.280 -11.963 1.00 90.88 223 ILE A O 1
ATOM 1692 N N . GLN A 1 224 ? 19.055 -0.621 -9.881 1.00 88.25 224 GLN A N 1
ATOM 1693 C CA . GLN A 1 224 ? 19.684 -1.743 -9.194 1.00 88.25 224 GLN A CA 1
ATOM 1694 C C . GLN A 1 224 ? 18.935 -3.035 -9.542 1.00 88.25 224 GLN A C 1
ATOM 1696 O O . GLN A 1 224 ? 17.699 -3.062 -9.528 1.00 88.25 224 GLN A O 1
ATOM 1701 N N . GLU A 1 225 ? 19.665 -4.096 -9.881 1.00 86.81 225 GLU A N 1
ATOM 1702 C CA . GLU A 1 225 ? 19.076 -5.391 -10.242 1.00 86.81 225 GLU A CA 1
ATOM 1703 C C . GLU A 1 225 ? 18.263 -5.962 -9.071 1.00 86.81 225 GLU A C 1
ATOM 1705 O O . GLU A 1 225 ? 17.192 -6.537 -9.265 1.00 86.81 225 GLU A O 1
ATOM 1710 N N . GLU A 1 226 ? 18.705 -5.676 -7.848 1.00 89.56 226 GLU A N 1
ATOM 1711 C CA . GLU A 1 226 ? 18.068 -6.013 -6.577 1.00 89.56 226 GLU A CA 1
ATOM 1712 C C . GLU A 1 226 ? 16.638 -5.457 -6.473 1.00 89.56 226 GLU A C 1
ATOM 1714 O O . GLU A 1 226 ? 15.771 -6.071 -5.851 1.00 89.56 226 GLU A O 1
ATOM 1719 N N . ALA A 1 227 ? 16.351 -4.325 -7.125 1.00 90.31 227 ALA A N 1
ATOM 1720 C CA . ALA A 1 227 ? 15.035 -3.693 -7.094 1.00 90.31 227 ALA A CA 1
ATOM 1721 C C . ALA A 1 227 ? 14.028 -4.316 -8.080 1.00 90.31 227 ALA A C 1
ATOM 1723 O O . ALA A 1 227 ? 12.820 -4.151 -7.894 1.00 90.31 227 ALA A O 1
ATOM 1724 N N . GLN A 1 228 ? 14.488 -5.031 -9.116 1.00 92.12 228 GLN A N 1
ATOM 1725 C CA . GLN A 1 228 ? 13.627 -5.545 -10.193 1.00 92.12 228 GLN A CA 1
ATOM 1726 C C . GLN A 1 228 ? 12.446 -6.405 -9.718 1.00 92.12 228 GLN A C 1
ATOM 1728 O O . GLN A 1 228 ? 11.321 -6.127 -10.145 1.00 92.12 228 GLN A O 1
ATOM 1733 N N . PRO A 1 229 ? 12.627 -7.404 -8.830 1.00 95.38 229 PRO A N 1
ATOM 1734 C CA . PRO A 1 229 ? 11.517 -8.250 -8.412 1.00 95.38 229 PRO A CA 1
ATOM 1735 C C . PRO A 1 229 ? 10.407 -7.450 -7.732 1.00 95.38 229 PRO A C 1
ATOM 1737 O O . PRO A 1 229 ? 9.232 -7.640 -8.029 1.00 95.38 229 PRO A O 1
ATOM 1740 N N . THR A 1 230 ? 10.781 -6.497 -6.875 1.00 94.12 230 THR A N 1
ATOM 1741 C CA . THR A 1 230 ? 9.847 -5.619 -6.160 1.00 94.12 230 THR A CA 1
ATOM 1742 C C . THR A 1 230 ? 9.036 -4.754 -7.125 1.00 94.12 230 THR A C 1
ATOM 1744 O O . THR A 1 230 ? 7.846 -4.528 -6.908 1.00 94.12 230 THR A O 1
ATOM 1747 N N . LEU A 1 231 ? 9.650 -4.277 -8.212 1.00 95.88 231 LEU A N 1
ATOM 1748 C CA . LEU A 1 231 ? 8.963 -3.483 -9.232 1.00 95.88 231 LEU A CA 1
ATOM 1749 C C . LEU A 1 231 ? 7.924 -4.312 -9.992 1.00 95.88 231 LEU A C 1
ATOM 1751 O O . LEU A 1 231 ? 6.783 -3.870 -10.138 1.00 95.88 231 LEU A O 1
ATOM 1755 N N . PHE A 1 232 ? 8.292 -5.521 -10.425 1.00 98.00 232 PHE A N 1
ATOM 1756 C CA . PHE A 1 232 ? 7.351 -6.444 -11.060 1.00 98.00 232 PHE A CA 1
ATOM 1757 C C . PHE A 1 232 ? 6.234 -6.859 -10.105 1.00 98.00 232 PHE A C 1
ATOM 1759 O O . PHE A 1 232 ? 5.070 -6.884 -10.498 1.00 98.00 232 PHE A O 1
ATOM 1766 N N . TYR A 1 233 ? 6.566 -7.115 -8.842 1.00 97.56 233 TYR A N 1
ATOM 1767 C CA . TYR A 1 233 ? 5.596 -7.514 -7.834 1.00 97.56 233 TYR A CA 1
ATOM 1768 C C . TYR A 1 233 ? 4.562 -6.415 -7.553 1.00 97.56 233 TYR A C 1
ATOM 1770 O O . TYR A 1 233 ? 3.365 -6.674 -7.609 1.00 97.56 233 TYR A O 1
ATOM 1778 N N . ASN A 1 234 ? 4.987 -5.162 -7.354 1.00 96.62 234 ASN A N 1
ATOM 1779 C CA . ASN A 1 234 ? 4.054 -4.045 -7.147 1.00 96.62 234 ASN A CA 1
ATOM 1780 C C . ASN A 1 234 ? 3.140 -3.800 -8.363 1.00 96.62 234 ASN A C 1
ATOM 1782 O O . ASN A 1 234 ? 1.949 -3.509 -8.200 1.00 96.62 234 ASN A O 1
ATOM 1786 N N . ALA A 1 235 ? 3.671 -3.963 -9.581 1.00 98.31 235 ALA A N 1
ATOM 1787 C CA . ALA A 1 235 ? 2.866 -3.928 -10.799 1.00 98.31 235 ALA A CA 1
ATOM 1788 C C . ALA A 1 235 ? 1.827 -5.061 -10.812 1.00 98.31 235 ALA A C 1
ATOM 1790 O O . ALA A 1 235 ? 0.659 -4.822 -11.118 1.00 98.31 235 ALA A O 1
ATOM 1791 N N . ALA A 1 236 ? 2.227 -6.277 -10.424 1.00 98.38 236 ALA A N 1
ATOM 1792 C CA . ALA A 1 236 ? 1.333 -7.424 -10.322 1.00 98.38 236 ALA A CA 1
ATOM 1793 C C . ALA A 1 236 ? 0.194 -7.188 -9.322 1.00 98.38 236 ALA A C 1
ATOM 1795 O O . ALA A 1 236 ? -0.963 -7.420 -9.668 1.00 98.38 236 ALA A O 1
ATOM 1796 N N . CYS A 1 237 ? 0.501 -6.667 -8.130 1.00 97.94 237 CYS A N 1
ATOM 1797 C CA . CYS A 1 237 ? -0.497 -6.302 -7.124 1.00 97.94 237 CYS A CA 1
ATOM 1798 C C . CYS A 1 237 ? -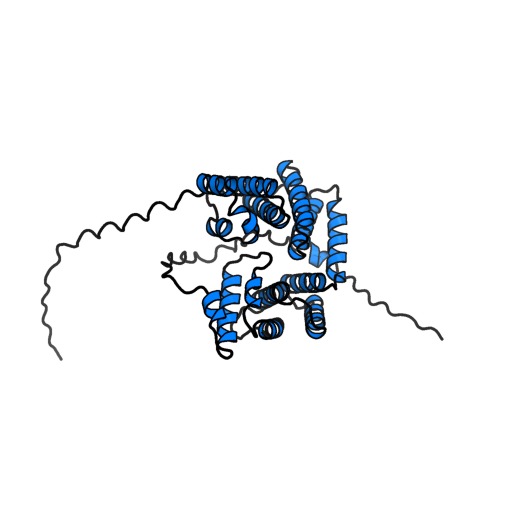1.502 -5.281 -7.673 1.00 97.94 237 CYS A C 1
ATOM 1800 O O . CYS A 1 237 ? -2.712 -5.465 -7.547 1.00 97.94 237 CYS A O 1
ATOM 1802 N N . SER A 1 238 ? -1.016 -4.241 -8.359 1.00 98.44 238 SER A N 1
ATOM 1803 C CA . SER A 1 238 ? -1.883 -3.218 -8.957 1.00 98.44 238 SER A CA 1
ATOM 1804 C C . SER A 1 238 ? -2.797 -3.788 -10.049 1.00 98.44 238 SER A C 1
ATOM 1806 O O . SER A 1 238 ? -3.985 -3.470 -10.068 1.00 98.44 238 SER A O 1
ATOM 1808 N N . HIS A 1 239 ? -2.291 -4.668 -10.922 1.00 98.69 239 HIS A N 1
ATOM 1809 C CA . HIS A 1 239 ? -3.114 -5.354 -11.932 1.00 98.69 239 HIS A CA 1
ATOM 1810 C C . HIS A 1 239 ? -4.135 -6.309 -11.305 1.00 98.69 239 HIS A C 1
ATOM 1812 O O . HIS A 1 239 ? -5.291 -6.329 -11.725 1.00 98.69 239 HIS A O 1
ATOM 1818 N N . ALA A 1 240 ? -3.744 -7.066 -10.275 1.00 98.25 240 ALA A N 1
ATOM 1819 C CA . ALA A 1 240 ? -4.627 -8.007 -9.589 1.00 98.25 240 ALA A CA 1
ATOM 1820 C C . ALA A 1 240 ? -5.812 -7.294 -8.917 1.00 98.25 240 ALA A C 1
ATOM 1822 O O . ALA A 1 240 ? -6.950 -7.766 -9.020 1.00 98.25 240 ALA A O 1
ATOM 1823 N N . LEU A 1 241 ? -5.553 -6.140 -8.294 1.00 97.62 241 LEU A N 1
ATOM 1824 C CA . LEU A 1 241 ? -6.564 -5.261 -7.703 1.00 97.62 241 LEU A CA 1
ATOM 1825 C C . LEU A 1 241 ? -7.416 -4.535 -8.757 1.00 97.62 241 LEU A C 1
ATOM 1827 O O . LEU A 1 241 ? -8.598 -4.289 -8.525 1.00 97.62 241 LEU A O 1
ATOM 1831 N N . ALA A 1 242 ? -6.846 -4.222 -9.924 1.00 98.19 242 ALA A N 1
ATOM 1832 C CA . ALA A 1 242 ? -7.569 -3.666 -11.069 1.00 98.19 242 ALA A CA 1
ATOM 1833 C C . ALA A 1 242 ? -8.424 -4.708 -11.825 1.00 98.19 242 ALA A C 1
ATOM 1835 O O . ALA A 1 242 ? -9.190 -4.343 -12.716 1.00 98.19 242 ALA A O 1
ATOM 1836 N N . GLY A 1 243 ? -8.300 -5.997 -11.488 1.00 97.94 243 GLY A N 1
ATOM 1837 C CA . GLY A 1 243 ? -9.011 -7.097 -12.143 1.00 97.94 243 GLY A CA 1
ATOM 1838 C C . GLY A 1 243 ? -8.359 -7.623 -13.429 1.00 97.94 243 GLY A C 1
ATOM 1839 O O . GLY A 1 243 ? -8.904 -8.541 -14.041 1.00 97.94 243 GLY A O 1
ATOM 1840 N N . ASP A 1 244 ? -7.188 -7.113 -13.825 1.00 98.38 244 ASP A N 1
ATOM 1841 C CA . ASP A 1 244 ? -6.427 -7.590 -14.990 1.00 98.38 244 ASP A CA 1
ATOM 1842 C C . ASP A 1 244 ? -5.577 -8.813 -14.603 1.00 98.38 244 ASP A C 1
ATOM 1844 O O . ASP A 1 244 ? -4.365 -8.739 -14.380 1.00 98.38 244 ASP A O 1
ATOM 1848 N N . LYS A 1 245 ? -6.246 -9.963 -14.458 1.00 98.31 245 LYS A N 1
ATOM 1849 C CA . LYS A 1 245 ? -5.610 -11.203 -13.987 1.00 98.31 245 LYS A CA 1
ATOM 1850 C C . LYS A 1 245 ? -4.470 -11.663 -14.889 1.00 98.31 245 LYS A C 1
ATOM 1852 O O . LYS A 1 245 ? -3.467 -12.155 -14.384 1.00 98.31 245 LYS A O 1
ATOM 1857 N N . GLU A 1 246 ? -4.604 -11.508 -16.204 1.00 98.44 246 GLU A N 1
ATOM 1858 C CA . GLU A 1 246 ? -3.590 -11.974 -17.153 1.00 98.44 246 GLU A CA 1
ATOM 1859 C C . GLU A 1 246 ? -2.287 -11.188 -17.010 1.00 98.44 246 GLU A C 1
ATOM 1861 O O . GLU A 1 246 ? -1.221 -11.795 -16.865 1.00 98.44 246 GLU A O 1
ATOM 1866 N N . LYS A 1 247 ? -2.356 -9.849 -16.962 1.00 98.44 247 LYS A N 1
ATOM 1867 C CA . LYS A 1 247 ? -1.156 -9.039 -16.714 1.00 98.44 247 LYS A CA 1
ATOM 1868 C C . LYS A 1 247 ? -0.608 -9.245 -15.311 1.00 98.44 247 LYS A C 1
ATOM 1870 O O . LYS A 1 247 ? 0.611 -9.303 -15.148 1.00 98.44 247 LYS A O 1
ATOM 1875 N N . ALA A 1 248 ? -1.474 -9.403 -14.311 1.00 98.56 248 ALA A N 1
ATOM 1876 C CA . ALA A 1 248 ? -1.036 -9.694 -12.953 1.00 98.56 248 ALA A CA 1
ATOM 1877 C C . ALA A 1 248 ? -0.210 -10.990 -12.895 1.00 98.56 248 ALA A C 1
ATOM 1879 O O . ALA A 1 248 ? 0.909 -10.971 -12.388 1.00 98.56 248 ALA A O 1
ATOM 1880 N N . LEU A 1 249 ? -0.702 -12.085 -13.489 1.00 98.56 249 LEU A N 1
ATOM 1881 C CA . LEU A 1 249 ? 0.011 -13.366 -13.578 1.00 98.56 249 LEU A CA 1
ATOM 1882 C C . LEU A 1 249 ? 1.368 -13.227 -14.277 1.00 98.56 249 LEU A C 1
ATOM 1884 O O . LEU A 1 249 ? 2.374 -13.726 -13.771 1.00 98.56 249 LEU A O 1
ATOM 1888 N N . ALA A 1 250 ? 1.413 -12.514 -15.406 1.00 98.38 250 ALA A N 1
ATOM 1889 C CA . ALA A 1 250 ? 2.658 -12.267 -16.129 1.00 98.38 250 ALA A CA 1
ATOM 1890 C C . ALA A 1 250 ? 3.677 -11.497 -15.269 1.00 98.38 250 ALA A C 1
ATOM 1892 O O . ALA A 1 250 ? 4.859 -11.843 -15.230 1.00 98.38 250 ALA A O 1
ATOM 1893 N N . ARG A 1 251 ? 3.229 -10.478 -14.524 1.00 98.44 251 ARG A N 1
ATOM 1894 C CA . ARG A 1 251 ? 4.100 -9.690 -13.643 1.00 98.44 251 ARG A CA 1
ATOM 1895 C C . ARG A 1 251 ? 4.536 -10.465 -12.392 1.00 98.44 251 ARG A C 1
ATOM 1897 O O . ARG A 1 251 ? 5.696 -10.333 -12.008 1.00 98.44 251 ARG A O 1
ATOM 1904 N N . VAL A 1 252 ? 3.701 -11.344 -11.824 1.00 98.38 252 VAL A N 1
ATOM 1905 C CA . VAL A 1 252 ? 4.140 -12.286 -10.773 1.00 98.38 252 VAL A CA 1
ATOM 1906 C C . VAL A 1 252 ? 5.239 -13.210 -11.299 1.00 98.38 252 VAL A C 1
ATOM 1908 O O . VAL A 1 252 ? 6.249 -13.386 -10.621 1.00 98.38 252 VAL A O 1
ATOM 1911 N N . ALA A 1 253 ? 5.083 -13.772 -12.502 1.00 98.19 253 ALA A N 1
ATOM 1912 C CA . ALA A 1 253 ? 6.093 -14.653 -13.091 1.00 98.19 253 ALA A CA 1
ATOM 1913 C C . ALA A 1 253 ? 7.444 -13.937 -13.257 1.00 98.19 253 ALA A C 1
ATOM 1915 O O . ALA A 1 253 ? 8.481 -14.476 -12.873 1.00 98.19 253 ALA A O 1
ATOM 1916 N N . ASN A 1 254 ? 7.425 -12.686 -13.727 1.00 97.62 254 ASN A N 1
ATOM 1917 C CA . ASN A 1 254 ? 8.630 -11.861 -13.828 1.00 97.62 254 ASN A CA 1
ATOM 1918 C C . ASN A 1 254 ? 9.276 -11.591 -12.458 1.00 97.62 254 ASN A C 1
ATOM 1920 O O . ASN A 1 254 ? 10.498 -11.667 -12.332 1.00 97.62 254 ASN A O 1
ATOM 1924 N N . ALA A 1 255 ? 8.475 -11.309 -11.423 1.00 97.62 255 ALA A N 1
ATOM 1925 C CA . ALA A 1 255 ? 8.980 -11.106 -10.065 1.00 97.62 255 ALA A CA 1
ATOM 1926 C C . ALA A 1 255 ? 9.641 -12.377 -9.504 1.00 97.62 255 ALA A C 1
ATOM 1928 O O . ALA A 1 255 ? 10.750 -12.316 -8.979 1.00 97.62 255 ALA A O 1
ATOM 1929 N N . LEU A 1 256 ? 8.990 -13.533 -9.664 1.00 97.31 256 LEU A N 1
ATOM 1930 C CA . LEU A 1 256 ? 9.501 -14.840 -9.242 1.00 97.31 256 LEU A CA 1
ATOM 1931 C C . LEU A 1 256 ? 10.814 -15.200 -9.936 1.00 97.31 256 LEU A C 1
ATOM 1933 O O . LEU A 1 256 ? 11.754 -15.644 -9.278 1.00 97.31 256 LEU A O 1
ATOM 1937 N N . GLU A 1 257 ? 10.899 -14.977 -11.246 1.00 97.25 257 GLU A N 1
ATOM 1938 C CA . GLU A 1 257 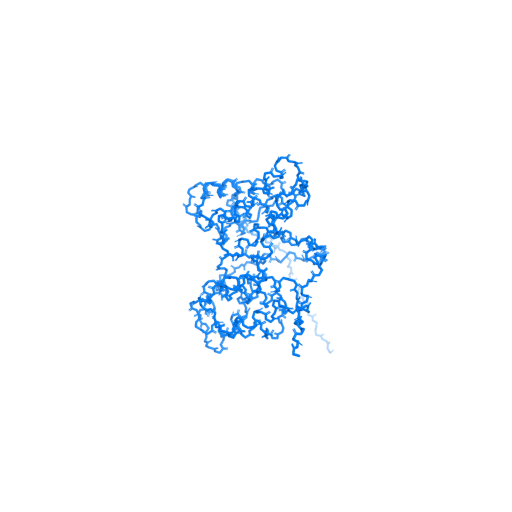? 12.121 -15.207 -12.011 1.00 97.25 257 GLU A CA 1
ATOM 1939 C C . GLU A 1 257 ? 13.263 -14.297 -11.545 1.00 97.25 257 GLU A C 1
ATOM 1941 O O . GLU A 1 257 ? 14.384 -14.764 -11.342 1.00 97.25 257 GLU A O 1
ATOM 1946 N N . ALA A 1 258 ? 12.983 -13.013 -11.311 1.00 95.62 258 ALA A N 1
ATOM 1947 C CA . ALA A 1 258 ? 13.978 -12.071 -10.810 1.00 95.62 258 ALA A CA 1
ATOM 1948 C C . ALA A 1 258 ? 14.456 -12.440 -9.390 1.00 95.62 258 ALA A C 1
ATOM 1950 O O . ALA A 1 258 ? 15.658 -12.485 -9.135 1.00 95.62 258 ALA A O 1
ATOM 1951 N N . TRP A 1 259 ? 13.547 -12.795 -8.478 1.00 95.88 259 TRP A N 1
ATOM 1952 C CA . TRP A 1 259 ? 13.905 -13.268 -7.135 1.00 95.88 259 TRP A CA 1
ATOM 1953 C C . TRP A 1 259 ? 14.694 -14.578 -7.148 1.00 95.88 259 TRP A C 1
ATOM 1955 O O . TRP A 1 259 ? 15.644 -14.740 -6.383 1.00 95.88 259 TRP A O 1
ATOM 1965 N N . LYS A 1 260 ? 14.339 -15.514 -8.036 1.00 95.19 260 LYS A N 1
ATOM 1966 C CA . LYS A 1 260 ? 15.078 -16.768 -8.213 1.00 95.19 260 LYS A CA 1
ATOM 1967 C C . LYS A 1 260 ? 16.531 -16.502 -8.605 1.00 95.19 260 LYS A C 1
ATOM 1969 O O . LYS A 1 260 ? 17.423 -17.130 -8.041 1.00 95.19 260 LYS A O 1
ATOM 1974 N N . LYS A 1 261 ? 16.778 -15.551 -9.513 1.00 95.25 261 LYS A N 1
ATOM 1975 C CA . LYS A 1 261 ? 18.139 -15.124 -9.892 1.00 95.25 261 LYS A CA 1
ATOM 1976 C C . LYS A 1 261 ? 18.908 -14.508 -8.723 1.00 95.25 261 LYS A C 1
ATOM 1978 O O . LYS A 1 261 ? 20.107 -14.727 -8.613 1.00 95.25 261 LYS A O 1
ATOM 1983 N N . GLN A 1 262 ? 18.212 -13.812 -7.826 1.00 93.81 262 GLN A N 1
ATOM 1984 C CA . GLN A 1 262 ? 18.782 -13.265 -6.589 1.00 93.81 262 GLN A CA 1
ATOM 1985 C C . GLN A 1 262 ? 18.958 -14.311 -5.472 1.00 93.81 262 GLN A C 1
ATOM 1987 O O . GLN A 1 262 ? 19.512 -14.003 -4.420 1.00 93.81 262 GLN A O 1
ATOM 1992 N N . GLY A 1 263 ? 18.497 -15.549 -5.675 1.00 92.44 263 GLY A N 1
ATOM 1993 C CA . GLY A 1 263 ? 18.682 -16.660 -4.741 1.00 92.44 263 GLY A CA 1
ATOM 1994 C C . GLY A 1 263 ? 17.672 -16.734 -3.592 1.00 92.44 263 GLY A C 1
ATOM 1995 O O . GLY A 1 263 ? 17.782 -17.634 -2.762 1.00 92.44 263 GLY A O 1
ATOM 1996 N N . ALA A 1 264 ? 16.676 -15.845 -3.533 1.00 90.19 264 ALA A N 1
ATOM 1997 C CA . ALA A 1 264 ? 15.662 -15.864 -2.481 1.00 90.19 264 ALA A CA 1
ATOM 1998 C C . ALA A 1 264 ? 14.303 -15.376 -2.990 1.00 90.19 264 ALA A C 1
ATOM 2000 O O . ALA A 1 264 ? 14.171 -14.246 -3.451 1.00 90.19 264 ALA A O 1
ATOM 2001 N N . ILE A 1 265 ? 13.273 -16.214 -2.841 1.00 90.75 265 ILE A N 1
ATOM 2002 C CA . ILE A 1 265 ? 11.882 -15.850 -3.124 1.00 90.75 265 ILE A CA 1
ATOM 2003 C C . ILE A 1 265 ? 11.150 -15.653 -1.790 1.00 90.75 265 ILE A C 1
ATOM 2005 O O . ILE A 1 265 ? 11.133 -16.579 -0.971 1.00 90.75 265 ILE A O 1
ATOM 2009 N N . PRO A 1 266 ? 10.505 -14.497 -1.549 1.00 90.94 266 PRO A N 1
ATOM 2010 C CA . PRO A 1 266 ? 9.766 -14.243 -0.317 1.00 90.94 266 PRO A CA 1
ATOM 2011 C C . PRO A 1 266 ? 8.423 -14.998 -0.317 1.00 90.94 266 PRO A C 1
ATOM 2013 O O . PRO A 1 266 ? 7.362 -14.397 -0.448 1.00 90.94 266 PRO A O 1
ATOM 2016 N N . ARG A 1 267 ? 8.452 -16.331 -0.154 1.00 91.56 267 ARG A N 1
ATOM 2017 C CA . ARG A 1 267 ? 7.274 -17.227 -0.218 1.00 91.56 267 ARG A CA 1
ATOM 2018 C C . ARG A 1 267 ? 6.069 -16.694 0.565 1.00 91.56 267 ARG A C 1
ATOM 2020 O O . ARG A 1 267 ? 4.981 -16.592 0.007 1.00 91.56 267 ARG A O 1
ATOM 2027 N N . ARG A 1 268 ? 6.276 -16.295 1.828 1.00 86.62 268 ARG A N 1
ATOM 2028 C CA . ARG A 1 268 ? 5.204 -15.777 2.698 1.00 86.62 268 ARG A CA 1
ATOM 2029 C C . ARG A 1 268 ? 4.515 -14.551 2.101 1.00 86.62 268 ARG A C 1
ATOM 2031 O O . ARG A 1 268 ? 3.293 -14.477 2.174 1.00 86.62 268 ARG A O 1
ATOM 2038 N N . LEU A 1 269 ? 5.275 -13.619 1.518 1.00 88.56 269 LEU A N 1
ATOM 2039 C CA . LEU A 1 269 ? 4.715 -12.431 0.871 1.00 88.56 269 LEU A CA 1
ATOM 2040 C C . LEU A 1 269 ? 3.730 -12.863 -0.220 1.00 88.56 269 LEU A C 1
ATOM 2042 O O . LEU A 1 269 ? 2.557 -12.537 -0.143 1.00 88.56 269 LEU A O 1
ATOM 2046 N N . ILE A 1 270 ? 4.167 -13.712 -1.147 1.00 91.75 270 ILE A N 1
ATOM 2047 C CA . ILE A 1 270 ? 3.367 -14.124 -2.310 1.00 91.75 270 ILE A CA 1
ATOM 2048 C C . ILE A 1 270 ? 2.115 -14.919 -1.906 1.00 91.75 270 ILE A C 1
ATOM 2050 O O . ILE A 1 270 ? 1.048 -14.749 -2.493 1.00 91.75 270 ILE A O 1
ATOM 2054 N N . GLU A 1 271 ? 2.227 -15.791 -0.903 1.00 88.94 271 GLU A N 1
ATOM 2055 C CA . GLU A 1 271 ? 1.117 -16.648 -0.467 1.00 88.94 271 GLU A CA 1
ATOM 2056 C C . GLU A 1 271 ? 0.055 -15.896 0.349 1.00 88.94 271 GLU A C 1
ATOM 2058 O O . GLU A 1 271 ? -1.127 -16.247 0.301 1.00 88.94 271 GLU A O 1
ATOM 2063 N N . THR A 1 272 ? 0.460 -14.874 1.110 1.00 87.88 272 THR A N 1
ATOM 2064 C CA . THR A 1 272 ? -0.421 -14.197 2.077 1.00 87.88 272 THR A CA 1
ATOM 2065 C C . THR A 1 272 ? -0.834 -12.788 1.675 1.00 87.88 272 THR A C 1
ATOM 2067 O O . THR A 1 272 ? -1.822 -12.295 2.220 1.00 87.88 272 THR A O 1
ATOM 2070 N N . ASP A 1 273 ? -0.183 -12.181 0.680 1.00 91.75 273 ASP A N 1
ATOM 2071 C CA . ASP A 1 273 ? -0.550 -10.861 0.170 1.00 91.75 273 ASP A CA 1
ATOM 2072 C C . ASP A 1 273 ? -1.988 -10.859 -0.356 1.00 91.75 273 ASP A C 1
ATOM 2074 O O . ASP A 1 273 ? -2.401 -11.692 -1.176 1.00 91.75 273 ASP A O 1
ATOM 2078 N N . MET A 1 274 ? -2.775 -9.936 0.182 1.00 92.25 274 MET A N 1
ATOM 2079 C CA . MET A 1 274 ? -4.192 -9.806 -0.110 1.00 92.25 274 MET A CA 1
ATOM 2080 C C . MET A 1 274 ? -4.450 -9.117 -1.447 1.00 92.25 274 MET A C 1
ATOM 2082 O O . MET A 1 274 ? -5.509 -9.356 -2.029 1.00 92.25 274 MET A O 1
ATOM 2086 N N . ASP A 1 275 ? -3.488 -8.364 -1.984 1.00 96.00 275 ASP A N 1
ATOM 2087 C CA . ASP A 1 275 ? -3.605 -7.767 -3.316 1.00 96.00 275 ASP A CA 1
ATOM 2088 C C . ASP A 1 275 ? -3.684 -8.846 -4.405 1.00 96.00 275 ASP A C 1
ATOM 2090 O O . ASP A 1 275 ? -4.379 -8.687 -5.407 1.00 96.00 275 ASP A O 1
ATOM 2094 N N . LEU A 1 276 ? -3.036 -9.995 -4.180 1.00 96.56 276 LEU A N 1
ATOM 2095 C CA . LEU A 1 276 ? -3.047 -11.142 -5.091 1.00 96.56 276 LEU A CA 1
ATOM 2096 C C . LEU A 1 276 ? -4.202 -12.117 -4.827 1.00 96.56 276 LEU A C 1
ATOM 2098 O O . LEU A 1 276 ? -4.279 -13.174 -5.459 1.00 96.56 276 LEU A O 1
ATOM 2102 N N . ARG A 1 277 ? -5.131 -11.797 -3.913 1.00 95.81 277 ARG A N 1
ATOM 2103 C CA . ARG A 1 277 ? -6.231 -12.702 -3.530 1.00 95.81 277 ARG A CA 1
ATOM 2104 C C . ARG A 1 277 ? -7.047 -13.177 -4.734 1.00 95.81 277 ARG A C 1
ATOM 2106 O O . ARG A 1 277 ? -7.436 -14.341 -4.772 1.00 95.81 277 ARG A O 1
ATOM 2113 N N . SER A 1 278 ? -7.277 -12.309 -5.720 1.00 96.81 278 SER A N 1
ATOM 2114 C CA . SER A 1 278 ? -8.054 -12.619 -6.931 1.00 96.81 278 SER A CA 1
ATOM 2115 C C . SER A 1 278 ? -7.405 -13.676 -7.841 1.00 96.81 278 SER A C 1
ATOM 2117 O O . SER A 1 278 ? -8.098 -14.245 -8.695 1.00 96.81 278 SER A O 1
ATOM 2119 N N . LEU A 1 279 ? -6.107 -13.951 -7.650 1.00 97.81 279 LEU A N 1
ATOM 2120 C CA . LEU A 1 279 ? -5.327 -14.940 -8.398 1.00 97.81 279 LEU A CA 1
ATOM 2121 C C . LEU A 1 279 ? -5.234 -16.296 -7.691 1.00 97.81 279 LEU A C 1
ATOM 2123 O O . LEU A 1 279 ? -4.919 -17.285 -8.339 1.00 97.81 279 LEU A O 1
ATOM 2127 N N . ARG A 1 280 ? -5.507 -16.380 -6.381 1.00 95.69 280 ARG A N 1
ATOM 2128 C CA . ARG A 1 280 ? -5.231 -17.591 -5.579 1.00 95.69 280 ARG A CA 1
ATOM 2129 C C . ARG A 1 280 ? -5.945 -18.843 -6.079 1.00 95.69 280 ARG A C 1
ATOM 2131 O O . ARG A 1 280 ? -5.394 -19.937 -5.986 1.00 95.69 280 ARG A O 1
ATOM 2138 N N . ASP A 1 281 ? -7.147 -18.682 -6.620 1.00 95.00 281 ASP A N 1
ATOM 2139 C CA . ASP A 1 281 ? -7.933 -19.789 -7.166 1.00 95.00 281 ASP A CA 1
ATOM 2140 C C . ASP A 1 281 ? -7.643 -20.075 -8.643 1.00 95.00 281 ASP A C 1
ATOM 2142 O O . ASP A 1 281 ? -8.081 -21.107 -9.154 1.00 95.00 281 ASP A O 1
ATOM 2146 N N . ASP A 1 282 ? -6.871 -19.214 -9.311 1.00 97.75 282 ASP A N 1
ATOM 2147 C CA . ASP A 1 282 ? -6.517 -19.365 -10.717 1.00 97.75 282 ASP A CA 1
ATOM 2148 C C . ASP A 1 282 ? -5.558 -20.558 -10.912 1.00 97.75 282 ASP A C 1
ATOM 2150 O O . ASP A 1 282 ? -4.498 -20.612 -10.273 1.00 97.75 282 ASP A O 1
ATOM 2154 N N . PRO A 1 283 ? -5.886 -21.527 -11.790 1.00 98.00 283 PRO A N 1
ATOM 2155 C CA . PRO A 1 283 ? -5.012 -22.665 -12.063 1.00 98.00 283 PRO A CA 1
ATOM 2156 C C . PRO A 1 283 ? -3.604 -22.259 -12.516 1.00 98.00 283 PRO A C 1
ATOM 2158 O O . PRO A 1 283 ? -2.635 -22.878 -12.076 1.00 98.00 283 PRO A O 1
ATOM 2161 N N . LYS A 1 284 ? -3.471 -21.191 -13.318 1.00 98.06 284 LYS A N 1
ATOM 2162 C CA . LYS A 1 284 ? -2.171 -20.701 -13.801 1.00 98.06 284 LYS A CA 1
ATOM 2163 C C . LYS A 1 284 ? -1.332 -20.137 -12.660 1.00 98.06 284 LYS A C 1
ATOM 2165 O O . LYS A 1 284 ? -0.122 -20.327 -12.648 1.00 98.06 284 LYS A O 1
ATOM 2170 N N . PHE A 1 285 ? -1.956 -19.475 -11.680 1.00 97.62 285 PHE A N 1
ATOM 2171 C CA . PHE A 1 285 ? -1.243 -18.995 -10.493 1.00 97.62 285 PHE A CA 1
ATOM 2172 C C . PHE A 1 285 ? -0.704 -20.164 -9.664 1.00 97.62 285 PHE A C 1
ATOM 2174 O O . PHE A 1 285 ? 0.456 -20.153 -9.266 1.00 97.62 285 PHE A O 1
ATOM 2181 N N . LYS A 1 286 ? -1.517 -21.205 -9.444 1.00 96.12 286 LYS A N 1
ATOM 2182 C CA . LYS A 1 286 ? -1.108 -22.407 -8.695 1.00 96.12 286 LYS A CA 1
ATOM 2183 C C . LYS A 1 286 ? 0.051 -23.138 -9.376 1.00 96.12 286 LYS A C 1
ATOM 2185 O O . LYS A 1 286 ? 1.015 -23.498 -8.705 1.00 96.12 286 LYS A O 1
ATOM 2190 N N . GLU A 1 287 ? -0.026 -23.322 -10.693 1.00 96.50 287 GLU A N 1
ATOM 2191 C CA . GLU A 1 287 ? 1.046 -23.916 -11.501 1.00 96.50 287 GLU A CA 1
ATOM 2192 C C . GLU A 1 287 ? 2.331 -23.075 -11.450 1.00 96.50 287 GLU A C 1
ATOM 2194 O O . GLU A 1 287 ? 3.429 -23.605 -11.249 1.00 96.50 287 GLU A O 1
ATOM 2199 N N . LEU A 1 288 ? 2.187 -21.750 -11.550 1.00 96.19 288 LEU A N 1
ATOM 2200 C CA . LEU A 1 288 ? 3.295 -20.813 -11.432 1.00 96.19 288 LEU A CA 1
ATOM 2201 C C . LEU A 1 288 ? 3.979 -20.936 -10.063 1.00 96.19 288 LEU A C 1
ATOM 2203 O O . LEU A 1 288 ? 5.193 -21.119 -10.002 1.00 96.19 288 LEU A O 1
ATOM 2207 N N . LEU A 1 289 ? 3.223 -20.908 -8.960 1.00 95.31 289 LEU A N 1
ATOM 2208 C CA . LEU A 1 289 ? 3.801 -21.071 -7.623 1.00 95.31 289 LEU A CA 1
ATOM 2209 C C . LEU A 1 289 ? 4.462 -22.440 -7.453 1.00 95.31 289 LEU A C 1
ATOM 2211 O O . LEU A 1 289 ? 5.567 -22.498 -6.927 1.00 95.31 289 LEU A O 1
ATOM 2215 N N . ALA A 1 290 ? 3.858 -23.526 -7.938 1.00 94.69 290 ALA A N 1
ATOM 2216 C CA . ALA A 1 290 ? 4.462 -24.858 -7.862 1.00 94.69 290 ALA A CA 1
ATOM 2217 C C . ALA A 1 290 ? 5.824 -24.936 -8.582 1.00 94.69 290 ALA A C 1
ATOM 2219 O O . ALA A 1 290 ? 6.719 -25.648 -8.126 1.00 94.69 290 ALA A O 1
ATOM 2220 N N . SER A 1 291 ? 5.999 -24.169 -9.662 1.00 94.94 291 SER A N 1
ATOM 2221 C CA . SER A 1 291 ? 7.231 -24.136 -10.464 1.00 94.94 291 SER A CA 1
ATOM 2222 C C . SER A 1 291 ? 8.385 -23.374 -9.798 1.00 94.94 291 SER A C 1
ATOM 2224 O O . SER A 1 291 ? 9.553 -23.673 -10.051 1.00 94.94 291 SER A O 1
ATOM 2226 N N . TYR A 1 292 ? 8.077 -22.392 -8.947 1.00 95.19 292 TYR A N 1
ATOM 2227 C CA . TYR A 1 292 ? 9.073 -21.528 -8.295 1.00 95.19 292 TYR A CA 1
ATOM 2228 C C . TYR A 1 292 ? 9.248 -21.803 -6.800 1.00 95.19 292 TYR A C 1
ATOM 2230 O O . TYR A 1 292 ? 10.316 -21.573 -6.239 1.00 95.19 292 TYR A O 1
ATOM 2238 N N . LEU A 1 293 ? 8.198 -22.293 -6.153 1.00 91.00 293 LEU A N 1
ATOM 2239 C CA . LEU A 1 293 ? 8.096 -22.522 -4.722 1.00 91.00 293 LEU A CA 1
ATOM 2240 C C . LEU A 1 293 ? 7.719 -23.988 -4.493 1.00 91.00 293 LEU A C 1
ATOM 2242 O O . LEU A 1 293 ? 6.601 -24.253 -4.037 1.00 91.00 293 LEU A O 1
ATOM 2246 N N . PRO A 1 294 ? 8.614 -24.955 -4.780 1.00 82.69 294 PRO A N 1
ATOM 2247 C CA . PRO A 1 294 ? 8.323 -26.356 -4.505 1.00 82.69 294 PRO A CA 1
ATOM 2248 C C . PRO A 1 294 ? 7.905 -26.517 -3.042 1.00 82.69 294 PRO A C 1
ATOM 2250 O O . PRO A 1 294 ? 8.312 -25.729 -2.177 1.00 82.69 294 PRO A O 1
ATOM 2253 N N . ALA A 1 295 ? 7.041 -27.500 -2.773 1.00 80.00 295 ALA A N 1
ATOM 2254 C CA . ALA A 1 295 ? 6.609 -27.788 -1.412 1.00 80.00 295 ALA A CA 1
ATOM 2255 C C . ALA A 1 295 ? 7.846 -27.876 -0.505 1.00 80.00 295 ALA A C 1
ATOM 2257 O O . ALA A 1 295 ? 8.847 -28.466 -0.929 1.00 80.00 295 ALA A O 1
ATOM 2258 N N . PRO A 1 296 ? 7.815 -27.273 0.701 1.00 72.94 296 PRO A N 1
ATOM 2259 C CA . PRO A 1 296 ? 8.927 -27.411 1.624 1.00 72.94 296 PRO A CA 1
ATOM 2260 C C . PRO A 1 296 ? 9.206 -28.903 1.771 1.00 72.94 296 PRO A C 1
ATOM 2262 O O . PRO A 1 296 ? 8.287 -29.668 2.079 1.00 72.94 296 PRO A O 1
ATOM 2265 N N . SER A 1 297 ? 10.444 -29.318 1.470 1.00 68.12 297 SER A N 1
ATOM 2266 C CA . SER A 1 297 ? 10.851 -30.713 1.629 1.00 68.12 297 SER A CA 1
ATOM 2267 C C . SER A 1 297 ? 10.375 -31.171 3.002 1.00 68.12 297 SER A C 1
ATOM 2269 O O . SER A 1 297 ? 10.611 -30.430 3.965 1.00 68.12 297 SER A O 1
ATOM 2271 N N . PRO A 1 298 ? 9.675 -32.319 3.105 1.00 71.31 298 PRO A N 1
ATOM 2272 C CA . PRO A 1 298 ? 9.148 -32.785 4.378 1.00 71.31 298 PRO A CA 1
ATOM 2273 C C . PRO A 1 298 ? 10.285 -32.706 5.382 1.00 71.31 298 PRO A C 1
ATOM 2275 O O . PRO A 1 298 ? 11.354 -33.266 5.119 1.00 71.31 298 PRO A O 1
ATOM 2278 N N . ALA A 1 299 ? 10.088 -31.911 6.443 1.00 67.75 299 ALA A N 1
ATOM 2279 C CA . ALA A 1 299 ? 11.132 -31.629 7.415 1.00 67.75 299 ALA A CA 1
ATOM 2280 C C . ALA A 1 299 ? 11.776 -32.964 7.770 1.00 67.75 299 ALA A C 1
ATOM 2282 O O . ALA A 1 299 ? 11.074 -33.886 8.200 1.00 67.75 299 ALA A O 1
ATOM 2283 N N . LYS A 1 300 ? 13.072 -33.107 7.462 1.00 63.47 300 LYS A N 1
ATOM 2284 C CA . LYS A 1 300 ? 13.802 -34.349 7.709 1.00 63.47 300 LYS A CA 1
ATOM 2285 C C . LYS A 1 300 ? 13.552 -34.640 9.181 1.00 63.47 300 LYS A C 1
ATOM 2287 O O . LYS A 1 300 ? 13.937 -33.814 10.010 1.00 63.47 300 LYS A O 1
ATOM 2292 N N . LYS A 1 301 ? 12.806 -35.715 9.490 1.00 60.97 301 LYS A N 1
ATOM 2293 C CA . LYS A 1 301 ? 12.524 -36.079 10.885 1.00 60.97 301 LYS A CA 1
ATOM 2294 C C . LYS A 1 301 ? 13.866 -35.994 11.602 1.00 60.97 301 LYS A C 1
ATOM 2296 O O . LYS A 1 301 ? 14.814 -36.563 11.050 1.00 60.97 301 LYS A O 1
ATOM 2301 N N . PRO A 1 302 ? 13.972 -35.245 12.717 1.00 63.09 302 PRO A N 1
ATOM 2302 C CA . PRO A 1 302 ? 15.230 -35.145 13.434 1.00 63.09 302 PRO A CA 1
ATOM 2303 C C . PRO A 1 302 ? 15.724 -36.572 13.617 1.00 63.09 302 PRO A C 1
ATOM 2305 O O . PRO A 1 302 ? 14.986 -37.424 14.121 1.00 63.09 302 PRO A O 1
ATOM 2308 N N . GLU A 1 303 ? 16.892 -36.854 13.036 1.00 69.00 303 GLU A N 1
ATOM 2309 C CA . GLU A 1 303 ? 17.489 -38.178 13.090 1.00 69.00 303 GLU A CA 1
ATOM 2310 C C . GLU A 1 303 ? 17.519 -38.534 14.578 1.00 69.00 303 GLU A C 1
ATOM 2312 O O . GLU A 1 303 ? 17.965 -37.687 15.362 1.00 69.00 303 GLU A O 1
ATOM 2317 N N . PRO A 1 304 ? 16.924 -39.670 14.998 1.00 61.62 304 PRO A N 1
ATOM 2318 C CA . PRO A 1 304 ? 16.821 -39.993 16.412 1.00 61.62 304 PRO A CA 1
ATOM 2319 C C . PRO A 1 304 ? 18.218 -39.846 16.986 1.00 61.62 304 PRO A C 1
ATOM 2321 O O . PRO A 1 304 ? 19.144 -40.476 16.468 1.00 61.62 304 PRO A O 1
ATOM 2324 N N . ALA A 1 305 ? 18.369 -38.935 17.956 1.00 66.25 305 ALA A N 1
ATOM 2325 C CA . ALA A 1 305 ? 19.658 -38.620 18.546 1.00 66.25 305 ALA A CA 1
ATOM 2326 C C . ALA A 1 305 ? 20.328 -39.956 18.854 1.00 66.25 305 ALA A C 1
ATOM 2328 O O . ALA A 1 305 ? 19.764 -40.755 19.607 1.00 66.25 305 ALA A O 1
ATOM 2329 N N . LYS A 1 306 ? 21.438 -40.256 18.159 1.00 65.75 306 LYS A N 1
ATOM 2330 C CA . LYS A 1 306 ? 22.171 -41.505 18.360 1.00 65.75 306 LYS A CA 1
ATOM 2331 C C . LYS A 1 306 ? 22.421 -41.579 19.851 1.00 65.75 306 LYS A C 1
ATOM 2333 O O . LYS A 1 306 ? 23.111 -40.712 20.379 1.00 65.75 306 LYS A O 1
ATOM 2338 N N . GLY A 1 307 ? 21.761 -42.538 20.497 1.00 56.47 307 GLY A N 1
ATOM 2339 C CA . GLY A 1 307 ? 21.759 -42.640 21.941 1.00 56.47 307 GLY A CA 1
ATOM 2340 C C . GLY A 1 307 ? 23.189 -42.546 22.439 1.00 56.47 307 GLY A C 1
ATOM 2341 O O . GLY A 1 307 ? 24.052 -43.298 21.983 1.00 56.47 307 GLY A O 1
ATOM 2342 N N . GLU A 1 308 ? 23.421 -41.617 23.361 1.00 53.06 308 GLU A N 1
ATOM 2343 C CA . GLU A 1 308 ? 24.549 -41.675 24.279 1.00 53.06 308 GLU A CA 1
ATOM 2344 C C . GLU A 1 308 ? 24.370 -42.933 25.137 1.00 53.06 308 GLU A C 1
ATOM 2346 O O . GLU A 1 308 ? 23.927 -42.912 26.282 1.00 53.06 308 GLU A O 1
ATOM 2351 N N . ALA A 1 309 ? 24.654 -44.084 24.537 1.00 57.56 309 ALA A N 1
ATOM 2352 C CA . ALA A 1 309 ? 24.930 -45.301 25.256 1.00 57.56 309 ALA A CA 1
ATOM 2353 C C . ALA A 1 309 ? 26.359 -45.174 25.790 1.00 57.56 309 ALA A C 1
ATOM 2355 O O . ALA A 1 309 ? 27.318 -45.465 25.080 1.00 57.56 309 ALA A O 1
ATOM 2356 N N . GLY A 1 310 ? 26.496 -44.741 27.043 1.00 58.72 310 GLY A N 1
ATOM 2357 C CA . GLY A 1 310 ? 27.699 -45.008 27.831 1.00 58.72 310 GLY A CA 1
ATOM 2358 C C . GLY A 1 310 ? 28.323 -43.792 28.506 1.00 58.72 310 GLY A C 1
ATOM 2359 O O . GLY A 1 310 ? 29.110 -43.070 27.911 1.00 58.72 310 GLY A O 1
ATOM 2360 N N . GLY A 1 311 ? 28.046 -43.653 29.798 1.00 51.38 311 GLY A N 1
ATOM 2361 C CA . GLY A 1 311 ? 28.736 -42.749 30.717 1.00 51.38 311 GLY A CA 1
ATOM 2362 C C . GLY A 1 311 ? 27.864 -42.583 31.955 1.00 51.38 311 GLY A C 1
ATOM 2363 O O . GLY A 1 311 ? 27.059 -41.673 32.031 1.00 51.38 311 GLY A O 1
ATOM 2364 N N . GLY A 1 312 ? 27.791 -43.557 32.854 1.00 54.03 312 GLY A N 1
ATOM 2365 C CA . GLY A 1 312 ? 28.900 -43.930 33.723 1.00 54.03 312 GLY A CA 1
ATOM 2366 C C . GLY A 1 312 ? 28.559 -43.404 35.116 1.00 54.03 312 GLY A C 1
ATOM 2367 O O . GLY A 1 312 ? 28.569 -42.200 35.346 1.00 54.03 312 GLY A O 1
ATOM 2368 N N . MET A 1 313 ? 28.188 -44.313 36.020 1.00 53.72 313 MET A N 1
ATOM 2369 C CA . MET A 1 313 ? 27.952 -44.017 37.433 1.00 53.72 313 MET A CA 1
ATOM 2370 C C . MET A 1 313 ? 29.147 -43.255 38.019 1.00 53.72 313 MET A C 1
ATOM 2372 O O . MET A 1 313 ? 30.249 -43.796 38.063 1.00 53.72 313 MET A O 1
ATOM 2376 N N . PHE A 1 314 ? 28.915 -42.056 38.546 1.00 54.69 314 PHE A N 1
ATOM 2377 C CA . PHE A 1 314 ? 29.782 -41.466 39.560 1.00 54.69 314 PHE A CA 1
ATOM 2378 C C . PHE A 1 314 ? 28.961 -41.263 40.832 1.00 54.69 314 PHE A C 1
ATOM 2380 O O . PHE A 1 314 ? 28.222 -40.295 40.985 1.00 54.69 314 PHE A O 1
ATOM 2387 N N . PHE A 1 315 ? 29.085 -42.231 41.738 1.00 56.28 315 PHE A N 1
ATOM 2388 C CA . PHE A 1 315 ? 28.803 -42.041 43.153 1.00 56.28 315 PHE A CA 1
ATOM 2389 C C . PHE A 1 315 ? 30.000 -41.312 43.765 1.00 56.28 315 PHE A C 1
ATOM 2391 O O . PHE A 1 315 ? 31.129 -41.788 43.668 1.00 56.28 315 PHE A O 1
ATOM 2398 N N . GLY A 1 316 ? 29.757 -40.171 44.403 1.00 51.03 316 GLY A N 1
ATOM 2399 C CA . GLY A 1 316 ? 30.778 -39.418 45.122 1.00 51.03 316 GLY A CA 1
ATOM 2400 C C . GLY A 1 316 ? 30.172 -38.707 46.321 1.00 51.03 316 GLY A C 1
ATOM 2401 O O . GLY A 1 316 ? 29.661 -37.601 46.197 1.00 51.03 316 GLY A O 1
ATOM 2402 N N . ASN A 1 317 ? 30.219 -39.388 47.466 1.00 51.72 317 ASN A N 1
ATOM 2403 C CA . ASN A 1 317 ? 29.951 -38.862 48.803 1.00 51.72 317 ASN A CA 1
ATOM 2404 C C . ASN A 1 317 ? 30.787 -37.609 49.109 1.00 51.72 317 ASN A C 1
ATOM 2406 O O . ASN A 1 317 ? 31.956 -37.539 48.735 1.00 51.72 317 ASN A O 1
ATOM 2410 N N . GLY A 1 318 ? 30.233 -36.691 49.903 1.00 47.97 318 GLY A N 1
ATOM 2411 C CA . GLY A 1 318 ? 30.997 -35.573 50.456 1.00 47.97 318 GLY A CA 1
ATOM 2412 C C . GLY A 1 318 ? 30.213 -34.732 51.456 1.00 47.97 318 GLY A C 1
ATOM 2413 O O . GLY A 1 318 ? 29.801 -33.623 51.147 1.00 47.97 318 GLY A O 1
ATOM 2414 N N . THR A 1 319 ? 30.003 -35.269 52.656 1.00 64.12 319 THR A N 1
ATOM 2415 C CA . THR A 1 319 ? 29.683 -34.505 53.869 1.00 64.12 319 THR A CA 1
ATOM 2416 C C . THR A 1 319 ? 30.868 -33.631 54.290 1.00 64.12 319 THR A C 1
ATOM 2418 O O . THR A 1 319 ? 31.993 -34.131 54.298 1.00 64.12 319 THR A O 1
ATOM 2421 N N . GLY A 1 320 ? 30.628 -32.403 54.760 1.00 57.25 320 GLY A N 1
ATOM 2422 C CA . GLY A 1 320 ? 31.629 -31.671 55.543 1.00 57.25 320 GLY A CA 1
ATOM 2423 C C . GLY A 1 320 ? 31.338 -30.184 55.755 1.00 57.25 320 GLY A C 1
ATOM 2424 O O . GLY A 1 320 ? 31.644 -29.403 54.868 1.00 57.25 320 GLY A O 1
ATOM 2425 N N . HIS A 1 321 ? 30.804 -29.884 56.948 1.00 50.41 321 HIS A N 1
ATOM 2426 C CA . HIS A 1 321 ? 30.842 -28.643 57.750 1.00 50.41 321 HIS A CA 1
ATOM 2427 C C . HIS A 1 321 ? 30.522 -27.274 57.133 1.00 50.41 321 HIS A C 1
ATOM 2429 O O . HIS A 1 321 ? 31.313 -26.758 56.319 1.00 50.41 321 HIS A O 1
#

Sequence (321 aa):
MERTGYLPQLLLPLALLLGAALPARTGRAQDPAPAATPPAAVAQDAATSPLEVLKKATPEELPKALRAFVEDQISSNAIFAGQYAELKQVAGCEALILEWISRPPTGTSRTPFRTACVRATRDVVEKASEELLAKLNKIAAASYESGELRQECAYALAQFGQRQLIDARITELEKVAQSEDVMQRGPALQGLAEVRYHLREFSAAAAAHESFLALVESKKLPIQEEAQPTLFYNAACSHALAGDKEKALARVANALEAWKKQGAIPRRLIETDMDLRSLRDDPKFKELLASYLPAPSPAKKPEPAKGEAGGGMFFGNGTGH